Protein AF-A0A2D7PI98-F1 (afdb_monomer)

Secondary structure (DSSP, 8-state):
-------TT--B--TTTT-SS-SS--TTEEEEEEEEEGGG-SEEEEEEEPPP---TTTS-TT-TT-S-S-EEEEEEETTT--EEEEEEGGGS-B-TTSEEEEEEE-TTT--TT-STTTTEEEEE--SSSEEEEEEEEE-TTSHHHHHHHHHHHHS---TTTGGGS-EEEEE-HHHHHTTGGGGG-

pLDDT: mean 90.44, std 11.66, range [41.28, 98.75]

Mean predicted aligned error: 4.6 Å

Radius of gyration: 16.07 Å; Cα contacts (8 Å, |Δi|>4): 380; chains: 1; bounding box: 51×37×40 Å

Solvent-accessible surface area (backbone atoms only — not comparable to full-atom values): 10332 Å² total; per-residue (Å²): 137,86,74,84,77,74,51,78,52,37,66,43,65,64,89,46,89,77,56,98,63,76,69,97,60,60,94,46,46,35,38,40,36,28,50,49,48,56,91,66,25,54,25,39,38,36,40,28,40,58,77,47,46,40,59,69,87,87,32,56,70,78,50,81,94,43,69,44,51,39,36,38,42,32,27,28,32,72,89,79,69,44,73,56,30,76,40,45,58,89,69,52,29,53,41,99,87,38,34,30,34,36,40,36,20,36,80,89,47,52,38,89,65,49,30,65,92,72,28,16,28,60,39,43,47,50,100,54,68,46,26,30,46,34,36,42,33,49,49,34,83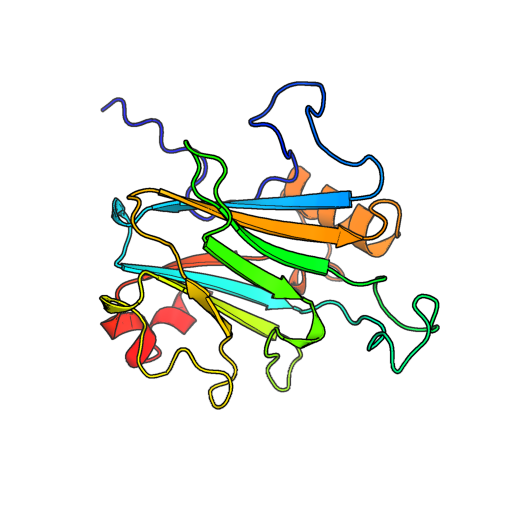,40,69,64,48,41,50,47,50,50,22,56,75,66,71,67,50,55,83,93,45,39,57,55,54,71,45,45,45,61,36,46,41,66,39,55,63,71,53,61,53,63,84,80,113

Sequence (185 aa):
DSRAISWPEGFGVKSNWGLPYDILASADILYVVTPYTERMGEVFVCRGKGFTAPKTPEEPVYTPGKDIRGYTVTTYNFWAGICNDAKIDHEVALDEQGWYTLVVSTEENRPKNANLEDGVTWLDWGAYLDGQLTWRFLLRRDPKLVALHDAIVGGNPEPGIAPYVPVARHVSKNEFESGDWEKRF

Nearest PDB structures (foldseek):
  6ans-assembly2_D  TM=7.872E-01  e=5.033E-06  Burkholderia cenocepacia J2315
  3vb9-assembly2_D  TM=6.114E-01  e=8.040E-04  Vibrio parahaemolyticus
  6z2l-assembly1_A  TM=3.235E-01  e=8.953E-01  Plasmodium falciparum 3D7

Structure (mmCIF, N/CA/C/O backbone):
data_AF-A0A2D7PI98-F1
#
_entry.id   AF-A0A2D7PI98-F1
#
loop_
_atom_site.group_PDB
_atom_site.id
_atom_site.type_symbol
_atom_site.label_atom_id
_atom_site.label_alt_id
_atom_site.label_comp_id
_atom_site.label_asym_id
_atom_site.label_entity_id
_atom_site.label_seq_id
_atom_site.pdbx_PDB_ins_code
_atom_site.Cartn_x
_atom_site.Cartn_y
_atom_site.Cartn_z
_atom_site.occupancy
_atom_site.B_iso_or_equiv
_atom_site.auth_seq_id
_atom_site.auth_comp_id
_atom_site.auth_asym_id
_atom_site.auth_atom_id
_atom_site.pdbx_PDB_model_num
ATOM 1 N N . ASP A 1 1 ? -29.730 12.114 -8.725 1.00 45.50 1 ASP A N 1
ATOM 2 C CA . ASP A 1 1 ? -28.674 12.028 -7.701 1.00 45.50 1 ASP A CA 1
ATOM 3 C C . ASP A 1 1 ? -27.347 12.167 -8.430 1.00 45.50 1 ASP A C 1
ATOM 5 O O . ASP A 1 1 ? -27.013 11.304 -9.227 1.00 45.50 1 ASP A O 1
ATOM 9 N N . SER A 1 2 ? -26.709 13.330 -8.325 1.00 41.28 2 SER A N 1
ATOM 10 C CA . SER A 1 2 ? -25.599 13.774 -9.186 1.00 41.28 2 SER A CA 1
ATOM 11 C C . SER A 1 2 ? -24.281 13.855 -8.417 1.00 41.28 2 SER A C 1
ATOM 13 O O . SER A 1 2 ? -23.473 14.757 -8.635 1.00 41.28 2 SER A O 1
ATOM 15 N N . ARG A 1 3 ? -24.071 12.935 -7.473 1.00 51.03 3 ARG A N 1
ATOM 16 C CA . ARG A 1 3 ? -22.774 12.774 -6.819 1.00 51.03 3 ARG A CA 1
ATOM 17 C C . ARG A 1 3 ? -21.854 12.054 -7.796 1.00 51.03 3 ARG A C 1
ATOM 19 O O . ARG A 1 3 ? -22.093 10.897 -8.130 1.00 51.03 3 ARG A O 1
ATOM 26 N N . ALA A 1 4 ? -20.834 12.754 -8.282 1.00 48.28 4 ALA A N 1
ATOM 27 C CA . ALA A 1 4 ? -19.749 12.134 -9.027 1.00 48.28 4 ALA A CA 1
ATOM 28 C C . ALA A 1 4 ? -18.978 11.218 -8.066 1.00 48.28 4 ALA A C 1
ATOM 30 O O . ALA A 1 4 ? -18.082 11.652 -7.349 1.00 48.28 4 ALA A O 1
ATOM 31 N N . ILE A 1 5 ? -19.390 9.954 -8.003 1.00 54.72 5 ILE A N 1
ATOM 32 C CA . ILE A 1 5 ? -18.671 8.894 -7.306 1.00 54.72 5 ILE A CA 1
ATOM 33 C C . ILE A 1 5 ? -17.589 8.423 -8.279 1.00 54.72 5 ILE A C 1
ATOM 35 O O . ILE A 1 5 ? -17.843 7.619 -9.173 1.00 54.72 5 ILE A O 1
ATOM 39 N N . SER A 1 6 ? -16.394 9.003 -8.172 1.00 56.28 6 SER A N 1
ATOM 40 C CA . SER A 1 6 ? -15.245 8.543 -8.947 1.00 56.28 6 SER A CA 1
ATOM 41 C C . SER A 1 6 ? -14.627 7.342 -8.237 1.00 56.28 6 SER A C 1
ATOM 43 O O . SER A 1 6 ? -13.936 7.523 -7.242 1.00 56.28 6 SER A O 1
ATOM 45 N N . TRP A 1 7 ? -14.877 6.14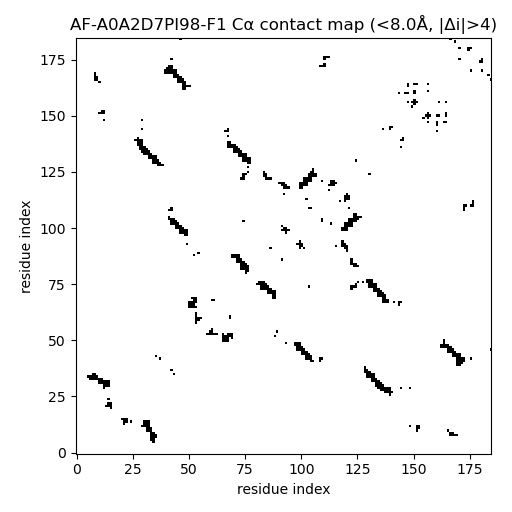1 -8.767 1.00 65.06 7 TRP A N 1
ATOM 46 C CA . TRP A 1 7 ? -14.097 4.922 -8.501 1.00 65.06 7 TRP A CA 1
ATOM 47 C C . TRP A 1 7 ? -13.798 4.647 -7.013 1.00 65.06 7 TRP A C 1
ATOM 49 O O . TRP A 1 7 ? -12.629 4.528 -6.646 1.00 65.06 7 TRP A O 1
ATOM 59 N N . PRO A 1 8 ? -14.816 4.562 -6.136 1.00 67.31 8 PRO A N 1
ATOM 60 C CA . PRO A 1 8 ? -14.583 4.246 -4.737 1.00 67.31 8 PRO A CA 1
ATOM 61 C C . PRO A 1 8 ? -13.916 2.877 -4.669 1.00 67.31 8 PRO A C 1
ATOM 63 O O . PRO A 1 8 ? -14.386 1.940 -5.313 1.00 67.31 8 PRO A O 1
ATOM 66 N N . GLU A 1 9 ? -12.805 2.792 -3.936 1.00 80.81 9 GLU A N 1
ATOM 67 C CA . GLU A 1 9 ? -12.040 1.552 -3.741 1.00 80.81 9 GLU A CA 1
ATOM 68 C C . GLU A 1 9 ? -11.388 0.975 -5.019 1.00 80.81 9 GLU A C 1
ATOM 70 O O . GLU A 1 9 ? -10.795 -0.104 -4.985 1.00 80.81 9 GLU A O 1
ATOM 75 N N . GLY A 1 10 ? -11.488 1.685 -6.148 1.00 87.50 10 GLY A N 1
ATOM 76 C CA . GLY A 1 10 ? -10.869 1.323 -7.416 1.00 87.50 10 GLY A CA 1
ATOM 77 C C . GLY A 1 10 ? -9.508 1.987 -7.596 1.00 87.50 10 GLY A C 1
ATOM 78 O O . GLY A 1 10 ? -9.281 3.115 -7.160 1.00 87.50 10 GLY A O 1
ATOM 79 N N . PHE A 1 11 ? -8.612 1.304 -8.306 1.00 92.44 11 PHE A N 1
ATOM 80 C CA . PHE A 1 11 ? -7.262 1.795 -8.558 1.00 92.44 11 PHE A CA 1
ATOM 81 C C . PHE A 1 11 ? -7.102 2.325 -9.978 1.00 92.44 11 PHE A C 1
ATOM 83 O O . PHE A 1 11 ? -7.548 1.718 -10.950 1.00 92.44 11 PHE A O 1
ATOM 90 N N . GLY A 1 12 ? -6.418 3.458 -10.094 1.00 89.94 12 GLY A N 1
ATOM 91 C CA . GLY A 1 12 ? -5.963 4.030 -11.351 1.00 89.94 12 GLY A CA 1
ATOM 92 C C . GLY A 1 12 ? -4.442 4.075 -11.421 1.00 89.94 12 GLY A C 1
ATOM 93 O O . GLY A 1 12 ? -3.760 4.144 -10.402 1.00 89.94 12 GLY A O 1
ATOM 94 N N . VAL A 1 13 ? -3.910 4.083 -12.643 1.00 89.12 13 VAL A N 1
ATOM 95 C CA . VAL A 1 13 ? -2.465 4.254 -12.910 1.00 89.12 13 VAL A CA 1
ATOM 96 C C . VAL A 1 13 ? -2.109 5.631 -13.471 1.00 89.12 13 VAL A C 1
ATOM 98 O O . VAL A 1 13 ? -0.964 5.911 -13.819 1.00 89.12 13 VAL A O 1
ATOM 101 N N . LYS A 1 14 ? -3.117 6.492 -13.624 1.00 77.19 14 LYS A N 1
ATOM 102 C CA . LYS A 1 14 ? -2.960 7.841 -14.160 1.00 77.19 14 LYS A CA 1
ATOM 103 C C . LYS A 1 14 ? -2.752 8.806 -13.003 1.00 77.19 14 LYS A C 1
ATOM 105 O O . LYS A 1 14 ? -3.631 8.944 -12.158 1.00 77.19 14 LYS A O 1
ATOM 110 N N . SER A 1 15 ? -1.625 9.507 -12.994 1.00 63.72 15 SER A N 1
ATOM 111 C CA . SER A 1 15 ? -1.267 10.495 -11.963 1.00 63.72 15 SER A CA 1
ATOM 112 C C . SER A 1 15 ? -2.101 11.783 -11.998 1.00 63.72 15 SER A C 1
ATOM 114 O O . SER A 1 15 ? -1.929 12.645 -11.142 1.00 63.72 15 SER A O 1
ATOM 116 N N . ASN A 1 16 ? -2.965 11.954 -13.001 1.00 63.56 16 ASN A N 1
ATOM 117 C CA . ASN A 1 16 ? -3.419 13.264 -13.477 1.00 63.56 16 ASN A CA 1
ATOM 118 C C . ASN A 1 16 ? -4.911 13.310 -13.873 1.00 63.56 16 ASN A C 1
ATOM 120 O O . ASN A 1 16 ? -5.281 14.017 -14.814 1.00 63.56 16 ASN A O 1
ATOM 124 N N . TRP A 1 17 ? -5.775 12.545 -13.202 1.00 60.88 17 TRP A N 1
ATOM 125 C CA . TRP A 1 17 ? -7.236 12.676 -13.356 1.00 60.88 17 TRP A CA 1
ATOM 126 C C . TRP A 1 17 ? -7.776 12.384 -14.764 1.00 60.88 17 TRP A C 1
ATOM 128 O O . TRP A 1 17 ? -8.824 12.890 -15.158 1.00 60.88 17 TRP A O 1
ATOM 138 N N . GLY A 1 18 ? -7.075 11.557 -15.543 1.00 58.59 18 GLY A N 1
ATOM 139 C CA . GLY A 1 18 ? -7.548 11.126 -16.859 1.00 58.59 18 GLY A CA 1
ATOM 140 C C . GLY A 1 18 ? -7.150 12.036 -18.021 1.00 58.59 18 GLY A C 1
ATOM 141 O O . GLY A 1 18 ? -7.556 11.751 -19.150 1.00 58.59 18 GLY A O 1
ATOM 142 N N . LEU A 1 19 ? -6.327 13.065 -17.787 1.00 63.16 19 LEU A N 1
ATOM 143 C CA . LEU A 1 19 ? -5.718 13.846 -18.865 1.00 63.16 19 LEU A CA 1
ATOM 144 C C . LEU A 1 19 ? -4.814 12.956 -19.748 1.00 63.16 19 LEU A C 1
ATOM 146 O O . LEU A 1 19 ? -4.182 12.021 -19.245 1.00 63.16 19 LEU A O 1
ATOM 150 N N . PRO A 1 20 ? -4.706 13.237 -21.063 1.00 65.44 20 PRO A N 1
ATOM 151 C CA . PRO A 1 20 ? -3.889 12.436 -21.977 1.00 65.44 20 PRO A CA 1
ATOM 152 C C . PRO A 1 20 ? -2.373 12.670 -21.831 1.00 65.44 20 PRO A C 1
ATOM 154 O O . PRO A 1 20 ? -1.599 12.051 -22.555 1.00 65.44 20 PRO A O 1
ATOM 157 N N . TYR A 1 21 ? -1.937 13.555 -20.929 1.00 59.91 21 TYR A N 1
ATOM 158 C CA . TYR A 1 21 ? -0.529 13.880 -20.682 1.00 59.91 21 TYR A CA 1
ATOM 159 C C . TYR A 1 21 ? -0.271 14.086 -19.190 1.00 59.91 21 TYR A C 1
ATOM 161 O O . TYR A 1 21 ? -1.032 14.773 -18.512 1.00 59.91 21 TYR A O 1
ATOM 169 N N . ASP A 1 22 ? 0.817 13.524 -18.676 1.00 60.69 22 ASP A N 1
ATOM 170 C CA . ASP A 1 22 ? 1.186 13.644 -17.269 1.00 60.69 22 ASP A CA 1
ATOM 171 C C . ASP A 1 22 ? 1.766 15.028 -16.954 1.00 60.69 22 ASP A C 1
ATOM 173 O O . ASP A 1 22 ? 2.852 15.391 -17.404 1.00 60.69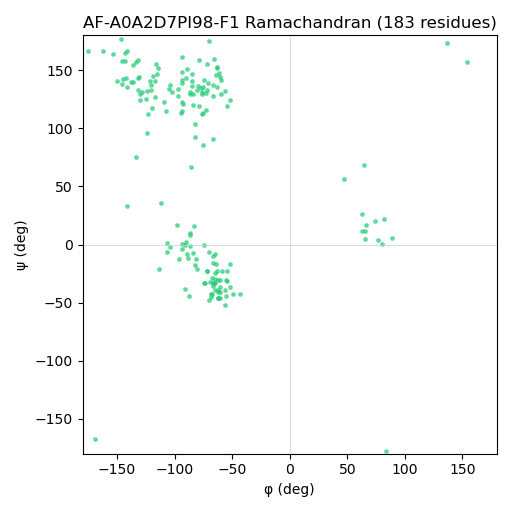 22 ASP A O 1
ATOM 177 N N . ILE A 1 23 ? 1.044 15.809 -16.152 1.00 62.38 23 ILE A N 1
ATOM 178 C CA . ILE A 1 23 ? 1.585 17.022 -15.537 1.00 62.38 23 ILE A CA 1
ATOM 179 C C . ILE A 1 23 ? 2.270 16.636 -14.229 1.00 62.38 23 ILE A C 1
ATOM 181 O O . ILE A 1 23 ? 1.687 15.936 -13.409 1.00 62.38 23 ILE A O 1
ATOM 185 N N . LEU A 1 24 ? 3.512 17.088 -14.034 1.00 59.47 24 LEU A N 1
ATOM 186 C CA . LEU A 1 24 ? 4.294 16.877 -12.804 1.00 59.47 24 LEU A CA 1
ATOM 187 C C . LEU A 1 24 ? 4.619 15.404 -12.460 1.00 59.47 24 LEU A C 1
ATOM 189 O O . LEU A 1 24 ? 5.111 15.135 -11.365 1.00 59.47 24 LEU A O 1
ATOM 193 N N . ALA A 1 25 ? 4.392 14.455 -13.376 1.00 73.50 25 ALA A N 1
ATOM 194 C CA . ALA A 1 25 ? 4.747 13.052 -13.175 1.00 73.50 25 ALA A CA 1
ATOM 195 C C . ALA A 1 25 ? 6.138 12.739 -13.743 1.00 73.50 25 ALA A C 1
ATOM 197 O O . ALA A 1 25 ? 6.523 13.224 -14.810 1.00 73.50 25 ALA A O 1
ATOM 198 N N . SER A 1 26 ? 6.896 11.901 -13.039 1.00 84.81 26 SER A N 1
ATOM 199 C CA . SER A 1 26 ? 8.163 11.382 -13.553 1.00 84.81 26 SER A CA 1
ATOM 200 C C . SER A 1 26 ? 7.914 10.214 -14.507 1.00 84.81 26 SER A C 1
ATOM 202 O O . SER A 1 26 ? 7.201 9.270 -14.169 1.00 84.81 26 SER A O 1
ATOM 204 N N . ALA A 1 27 ? 8.569 10.236 -15.672 1.00 84.38 27 ALA A N 1
ATOM 205 C CA . ALA A 1 27 ? 8.486 9.177 -16.682 1.00 84.38 27 ALA A CA 1
ATOM 206 C C . ALA A 1 27 ? 9.070 7.824 -16.225 1.00 84.38 27 ALA A C 1
ATOM 208 O O . ALA A 1 27 ? 8.917 6.823 -16.930 1.00 84.38 27 ALA A O 1
ATOM 209 N N . ASP A 1 28 ? 9.731 7.791 -15.067 1.00 90.06 28 ASP A N 1
ATOM 210 C CA . ASP A 1 28 ? 10.294 6.580 -14.471 1.00 90.06 28 ASP A CA 1
ATOM 211 C C . ASP A 1 28 ? 9.463 6.045 -13.302 1.00 90.06 28 ASP A C 1
ATOM 213 O O . ASP A 1 28 ? 9.787 4.986 -12.773 1.00 90.06 28 ASP A O 1
ATOM 217 N N . ILE A 1 29 ? 8.380 6.720 -12.913 1.00 92.69 29 ILE A N 1
ATOM 218 C CA . ILE A 1 29 ? 7.535 6.306 -11.791 1.00 92.69 29 ILE A CA 1
ATOM 219 C C . ILE A 1 29 ? 6.242 5.689 -12.308 1.00 92.69 29 ILE A C 1
ATOM 221 O O . ILE A 1 29 ? 5.593 6.227 -13.207 1.00 92.69 29 ILE A O 1
ATOM 225 N N . LEU A 1 30 ? 5.863 4.547 -11.736 1.00 94.19 30 LEU A N 1
ATOM 226 C CA . LEU A 1 30 ? 4.509 4.029 -11.882 1.00 94.19 30 LEU A CA 1
ATOM 227 C C . LEU A 1 30 ? 3.714 4.535 -10.689 1.00 94.19 30 LEU A C 1
ATOM 229 O O . LEU A 1 30 ? 4.004 4.182 -9.544 1.00 94.19 30 LEU A O 1
ATOM 233 N N . TYR A 1 31 ? 2.724 5.370 -10.976 1.00 93.00 31 TYR A N 1
ATOM 234 C CA . TYR A 1 31 ? 1.756 5.814 -9.991 1.00 93.00 31 TYR A CA 1
ATOM 235 C C . TYR A 1 31 ? 0.631 4.789 -9.940 1.00 93.00 31 TYR A C 1
ATOM 237 O O . TYR A 1 31 ? 0.110 4.398 -10.981 1.00 93.00 31 TYR A O 1
ATOM 245 N N . VAL A 1 32 ? 0.262 4.361 -8.739 1.00 94.69 32 VAL A N 1
ATOM 246 C CA . VAL A 1 32 ? -0.970 3.605 -8.491 1.00 94.69 32 VAL A CA 1
ATOM 247 C C . VAL A 1 32 ? -1.734 4.374 -7.432 1.00 94.69 32 VAL A C 1
ATOM 249 O O . VAL A 1 32 ? -1.169 4.705 -6.392 1.00 94.69 32 VAL A O 1
ATOM 252 N N . VAL A 1 33 ? -2.981 4.728 -7.713 1.00 91.44 33 VAL A N 1
ATOM 253 C CA . VAL A 1 33 ? -3.750 5.663 -6.891 1.00 91.44 33 VAL A CA 1
ATOM 254 C C . VAL A 1 33 ? -5.166 5.160 -6.673 1.00 91.44 33 VAL A C 1
ATOM 256 O O . VAL A 1 33 ? -5.798 4.664 -7.601 1.00 91.44 33 VAL A O 1
ATOM 259 N N . THR A 1 34 ? -5.672 5.336 -5.457 1.00 92.31 34 THR A N 1
ATOM 260 C CA . THR A 1 34 ? -7.092 5.181 -5.128 1.00 92.31 34 THR A CA 1
ATOM 261 C C . THR A 1 34 ? -7.547 6.391 -4.314 1.00 92.31 34 THR A C 1
ATOM 263 O O . THR A 1 34 ? -6.850 6.785 -3.372 1.00 92.31 34 THR A O 1
ATOM 266 N N . PRO A 1 35 ? -8.691 7.010 -4.641 1.00 90.75 35 PRO A N 1
ATOM 267 C CA . PRO A 1 35 ? -9.293 8.010 -3.774 1.00 90.75 35 PRO A CA 1
ATOM 268 C C . PRO A 1 35 ? -9.890 7.351 -2.522 1.00 90.75 35 PRO A C 1
ATOM 270 O O . PRO A 1 35 ? -10.282 6.182 -2.542 1.00 90.75 35 PRO A O 1
ATOM 273 N N . TYR A 1 36 ? -10.002 8.121 -1.445 1.00 91.00 36 TYR A N 1
ATOM 274 C CA . TYR A 1 36 ? -10.728 7.755 -0.231 1.00 91.00 36 TYR A CA 1
ATOM 275 C C . TYR A 1 36 ? -11.577 8.942 0.260 1.00 91.00 36 TYR A C 1
ATOM 277 O O . TYR A 1 36 ? -11.277 10.100 -0.038 1.00 91.00 36 TYR A O 1
ATOM 285 N N . THR A 1 37 ? -12.658 8.677 1.004 1.00 89.81 37 THR A N 1
ATOM 286 C CA . THR A 1 37 ? -13.499 9.720 1.619 1.00 89.81 37 THR A CA 1
ATOM 287 C C . THR A 1 37 ? -14.154 9.252 2.921 1.00 89.81 37 THR A C 1
ATOM 289 O O . THR A 1 37 ? -14.609 8.111 2.996 1.00 89.81 37 THR A O 1
ATOM 292 N N . GLU A 1 38 ? -14.232 10.118 3.938 1.00 86.19 38 GLU A N 1
ATOM 293 C CA . GLU A 1 38 ? -14.821 9.764 5.243 1.00 86.19 38 GLU A CA 1
ATOM 294 C C . GLU A 1 38 ? -16.327 9.492 5.109 1.00 86.19 38 GLU A C 1
ATOM 296 O O . GLU A 1 38 ? -16.957 8.866 5.957 1.00 86.19 38 GLU A O 1
ATOM 301 N N . ARG A 1 39 ? -16.930 9.919 3.988 1.00 87.25 39 ARG A N 1
ATOM 302 C CA . ARG A 1 39 ? -18.345 9.679 3.672 1.00 87.25 39 ARG A CA 1
ATOM 303 C C . ARG A 1 39 ? -18.695 8.204 3.484 1.00 87.25 39 ARG A C 1
ATOM 305 O O . ARG A 1 39 ? -19.883 7.889 3.456 1.00 87.25 39 ARG A O 1
ATOM 312 N N . MET A 1 40 ? -17.705 7.337 3.282 1.00 88.75 40 MET A N 1
ATOM 313 C CA . MET A 1 40 ? -17.908 5.903 3.051 1.00 88.75 40 MET A CA 1
ATOM 314 C C . MET A 1 40 ? -17.513 5.038 4.252 1.00 88.75 40 MET A C 1
ATOM 316 O O . MET A 1 40 ? -17.786 3.842 4.245 1.00 88.75 40 MET A O 1
ATOM 320 N N . GLY A 1 41 ? -16.926 5.636 5.287 1.00 88.19 41 GLY A N 1
ATOM 321 C CA . GLY A 1 41 ? -16.445 4.962 6.487 1.00 88.19 41 GLY A CA 1
ATOM 322 C C . GLY A 1 41 ? -15.321 5.765 7.137 1.00 88.19 41 GLY A C 1
ATOM 323 O O . GLY A 1 41 ? -14.658 6.560 6.476 1.00 88.19 41 GLY A O 1
ATOM 324 N N . GLU A 1 42 ? -15.112 5.544 8.431 1.00 94.25 42 GLU A N 1
ATOM 325 C CA . GLU A 1 42 ? -14.070 6.211 9.231 1.00 94.25 42 GLU A CA 1
ATOM 326 C C . GLU A 1 42 ? -12.665 5.705 8.881 1.00 94.25 42 GLU A C 1
ATOM 328 O O . GLU A 1 42 ? -11.666 6.376 9.138 1.00 94.25 42 GLU A O 1
ATOM 333 N N . VAL A 1 43 ? -12.598 4.493 8.323 1.00 96.69 43 VAL A N 1
ATOM 334 C CA . VAL A 1 43 ? -11.362 3.775 8.053 1.00 96.69 43 VAL A CA 1
ATOM 335 C C . VAL A 1 43 ? -11.358 3.284 6.614 1.00 96.69 43 VAL A C 1
ATOM 337 O O . VAL A 1 43 ? -12.298 2.635 6.152 1.00 96.69 43 VAL A O 1
ATOM 340 N N . PHE A 1 44 ? -10.270 3.566 5.907 1.00 97.31 44 PHE A N 1
ATOM 341 C CA . PHE A 1 44 ? -9.992 3.026 4.584 1.00 97.31 44 PHE A CA 1
ATOM 342 C C . PHE A 1 44 ? -8.868 1.996 4.678 1.00 97.31 44 PHE A C 1
ATOM 344 O O . PHE A 1 44 ? -7.734 2.325 5.027 1.00 97.31 44 PHE A O 1
ATOM 351 N N . VAL A 1 45 ? -9.192 0.742 4.381 1.00 98.06 45 VAL A N 1
ATOM 352 C CA . VAL A 1 45 ? -8.255 -0.382 4.433 1.00 98.06 45 VAL A CA 1
ATOM 353 C C . VAL A 1 45 ? -7.812 -0.709 3.020 1.00 98.06 45 VAL A C 1
ATOM 355 O O . VAL A 1 45 ? -8.655 -0.873 2.142 1.00 98.06 45 VAL A O 1
ATOM 358 N N . CYS A 1 46 ? -6.509 -0.853 2.801 1.00 98.12 46 CYS A N 1
ATOM 359 C CA . CYS A 1 46 ? -5.956 -1.362 1.552 1.00 98.12 46 CYS A CA 1
ATOM 360 C C . CYS A 1 46 ? -5.069 -2.575 1.818 1.00 98.12 46 CYS A C 1
ATOM 362 O O . CYS A 1 46 ? -4.178 -2.524 2.665 1.00 98.12 46 CYS A O 1
ATOM 364 N N . ARG A 1 47 ? -5.268 -3.647 1.052 1.00 98.06 47 ARG A N 1
ATOM 365 C CA . ARG A 1 47 ? -4.519 -4.900 1.176 1.00 98.06 47 ARG A CA 1
ATOM 366 C C . ARG A 1 47 ? -4.005 -5.356 -0.184 1.00 98.06 47 ARG A C 1
ATOM 368 O O . ARG A 1 47 ? -4.672 -5.192 -1.204 1.00 98.06 47 ARG A O 1
ATOM 375 N N . GLY A 1 48 ? -2.814 -5.939 -0.187 1.00 97.81 48 GLY A N 1
ATOM 376 C CA . GLY A 1 48 ? -2.176 -6.487 -1.380 1.00 97.81 48 GLY A CA 1
ATOM 377 C C . GLY A 1 48 ? -0.866 -7.181 -1.029 1.00 97.81 48 GLY A C 1
ATOM 378 O O . GLY A 1 48 ? -0.347 -7.034 0.079 1.00 97.81 48 GLY A O 1
ATOM 379 N N . LYS A 1 49 ? -0.323 -7.957 -1.963 1.00 98.06 49 LYS A N 1
ATOM 380 C CA . LYS A 1 49 ? 0.988 -8.579 -1.791 1.00 98.06 49 LYS A CA 1
ATOM 381 C C . LYS A 1 49 ? 2.086 -7.536 -1.988 1.00 98.06 49 LYS A C 1
ATOM 383 O O . LYS A 1 49 ? 2.092 -6.807 -2.980 1.00 98.06 49 LYS A O 1
ATOM 388 N N . GLY A 1 50 ? 3.014 -7.460 -1.040 1.00 96.69 50 GLY A N 1
ATOM 389 C CA . GLY A 1 50 ? 4.160 -6.563 -1.114 1.00 96.69 50 GLY A CA 1
ATOM 390 C C . GLY A 1 50 ? 5.159 -7.019 -2.174 1.00 96.69 50 GLY A C 1
ATOM 391 O O . GLY A 1 50 ? 5.460 -8.209 -2.294 1.00 96.69 50 GLY A O 1
ATOM 392 N N . PHE A 1 51 ? 5.703 -6.072 -2.936 1.00 96.69 51 PHE A N 1
ATOM 393 C CA . PHE A 1 51 ? 6.876 -6.332 -3.766 1.00 96.69 51 PHE A CA 1
ATOM 394 C C . PHE A 1 51 ? 8.127 -6.415 -2.899 1.00 96.69 51 PHE A C 1
ATOM 396 O O . PHE A 1 51 ? 8.307 -5.626 -1.972 1.00 96.69 51 PHE A O 1
ATOM 403 N N . THR A 1 52 ? 9.027 -7.331 -3.237 1.00 95.44 52 THR A N 1
ATOM 404 C CA . THR A 1 52 ? 10.354 -7.348 -2.617 1.00 95.44 52 THR A CA 1
ATOM 405 C C . THR A 1 52 ? 11.238 -6.251 -3.211 1.00 95.44 52 THR A C 1
ATOM 407 O O . THR A 1 52 ? 11.323 -6.089 -4.429 1.00 95.44 52 THR A O 1
ATOM 410 N N . ALA A 1 53 ? 11.934 -5.518 -2.347 1.00 95.06 53 ALA A N 1
ATOM 411 C CA . ALA A 1 53 ? 12.879 -4.477 -2.732 1.00 95.06 53 ALA A CA 1
ATOM 412 C C . ALA A 1 53 ? 14.207 -4.634 -1.964 1.00 95.06 53 ALA A C 1
ATOM 414 O O . ALA A 1 53 ? 14.260 -5.337 -0.940 1.00 95.06 53 ALA A O 1
ATOM 415 N N . PRO A 1 54 ? 15.316 -4.067 -2.470 1.00 94.75 54 PRO A N 1
ATOM 416 C CA . PRO A 1 54 ? 16.550 -3.963 -1.707 1.00 94.75 54 PRO A CA 1
ATOM 417 C C . PRO A 1 54 ? 16.359 -3.075 -0.474 1.00 94.75 54 PRO A C 1
ATOM 419 O O . PRO A 1 54 ? 15.798 -1.985 -0.582 1.00 94.75 54 PRO A O 1
ATOM 422 N N . LYS A 1 55 ? 16.873 -3.499 0.682 1.00 91.50 55 LYS A N 1
ATOM 423 C CA . LYS A 1 55 ? 16.897 -2.661 1.893 1.00 91.50 55 LYS A CA 1
ATOM 424 C C . LYS A 1 55 ? 17.984 -1.601 1.760 1.00 91.50 55 LYS A C 1
ATOM 426 O O . LYS A 1 55 ? 19.121 -1.851 2.116 1.00 91.50 55 LYS A O 1
ATOM 431 N N . THR A 1 56 ? 17.674 -0.473 1.138 1.00 84.94 56 THR A N 1
ATOM 432 C CA . THR A 1 56 ? 18.654 0.598 0.906 1.00 84.94 56 THR A CA 1
ATOM 433 C C . THR A 1 56 ? 18.726 1.496 2.151 1.00 84.94 56 THR A C 1
ATOM 435 O O . THR A 1 56 ? 17.664 1.887 2.634 1.00 84.94 56 THR A O 1
ATOM 438 N N . PRO A 1 57 ? 19.918 1.912 2.627 1.00 86.94 57 PRO A N 1
ATOM 439 C CA . PRO A 1 57 ? 21.236 1.774 1.996 1.00 86.94 57 PRO A CA 1
ATOM 440 C C . PRO A 1 57 ? 22.020 0.493 2.329 1.00 86.94 57 PRO A C 1
ATOM 442 O O . PRO A 1 57 ? 23.145 0.357 1.849 1.00 86.94 57 PRO A O 1
ATOM 445 N N . GLU A 1 58 ? 21.481 -0.435 3.121 1.00 92.50 58 GLU A N 1
ATOM 446 C CA . GLU A 1 58 ? 22.179 -1.662 3.546 1.00 92.50 58 GLU A CA 1
ATOM 447 C C . GLU A 1 58 ? 22.476 -2.627 2.382 1.00 92.50 58 GLU A C 1
ATOM 449 O O . GLU A 1 58 ? 23.497 -3.315 2.369 1.00 92.50 58 GLU A O 1
ATOM 454 N N . GLU A 1 59 ? 21.594 -2.660 1.389 1.00 93.00 59 GLU A N 1
ATOM 455 C CA . GLU A 1 59 ? 21.663 -3.441 0.162 1.00 93.00 59 GLU A CA 1
ATOM 456 C C . GLU A 1 59 ? 21.724 -2.492 -1.050 1.00 93.00 59 GLU A C 1
ATOM 458 O O . GLU A 1 59 ? 21.000 -1.492 -1.103 1.00 93.00 59 GLU A O 1
ATOM 463 N N . PRO A 1 60 ? 22.530 -2.796 -2.084 1.00 92.50 60 PRO A N 1
ATOM 464 C CA . PRO A 1 60 ? 22.533 -2.015 -3.314 1.00 92.50 60 PRO A CA 1
ATOM 465 C C . PRO A 1 60 ? 21.159 -2.003 -3.994 1.00 92.50 60 PRO A C 1
ATOM 467 O O . PRO A 1 60 ? 20.510 -3.043 -4.125 1.00 92.50 60 PRO A O 1
ATOM 470 N N . VAL A 1 61 ? 20.767 -0.858 -4.560 1.00 87.25 61 VAL A N 1
ATOM 471 C CA . VAL A 1 61 ? 19.500 -0.696 -5.309 1.00 87.25 61 VAL A CA 1
ATOM 472 C C . VAL A 1 61 ? 19.321 -1.708 -6.456 1.00 87.25 61 VAL A C 1
ATOM 474 O O . VAL A 1 61 ? 18.206 -1.992 -6.886 1.00 87.25 61 VAL A O 1
ATOM 477 N N . TYR A 1 62 ? 20.415 -2.281 -6.964 1.00 86.94 62 TYR A N 1
ATOM 478 C CA . TYR A 1 62 ? 20.435 -3.278 -8.039 1.00 86.94 62 TYR A CA 1
ATOM 479 C C . TYR A 1 62 ? 20.550 -4.733 -7.556 1.00 86.94 62 TYR A C 1
ATOM 481 O O . TYR A 1 62 ? 20.876 -5.609 -8.357 1.00 86.94 62 TYR A O 1
ATOM 489 N N . THR A 1 63 ? 20.287 -5.004 -6.274 1.00 93.12 63 THR A N 1
ATOM 490 C CA . THR A 1 63 ? 20.360 -6.358 -5.699 1.00 93.12 63 THR A CA 1
ATOM 491 C C . THR A 1 63 ? 19.546 -7.361 -6.537 1.00 93.12 63 THR A C 1
ATOM 493 O O . THR A 1 63 ? 18.355 -7.126 -6.772 1.00 93.12 63 THR A O 1
ATOM 496 N N . PRO A 1 64 ? 20.160 -8.461 -7.024 1.00 91.62 64 PRO A N 1
ATOM 497 C CA . PRO A 1 64 ? 19.464 -9.469 -7.822 1.00 91.62 64 PRO A CA 1
ATOM 498 C C . PRO A 1 64 ? 18.344 -10.172 -7.049 1.00 91.62 64 PRO A C 1
ATOM 500 O O . PRO A 1 64 ? 18.413 -10.322 -5.832 1.00 91.62 64 PRO A O 1
ATOM 503 N N . GLY A 1 65 ? 17.327 -10.649 -7.770 1.00 92.19 65 GLY A N 1
ATOM 504 C CA . GLY A 1 65 ? 16.228 -11.432 -7.193 1.00 92.19 65 GLY A CA 1
ATOM 505 C C . GLY A 1 65 ? 15.184 -10.620 -6.419 1.00 92.19 65 GLY A C 1
ATOM 506 O O . GLY A 1 65 ? 14.272 -11.212 -5.851 1.00 92.19 65 GLY A O 1
ATOM 507 N N . LYS A 1 66 ? 15.298 -9.287 -6.399 1.00 94.75 66 LYS A N 1
ATOM 508 C CA . LYS A 1 66 ? 14.244 -8.387 -5.917 1.00 94.75 66 LYS A CA 1
ATOM 509 C C . LYS A 1 66 ? 13.254 -8.101 -7.038 1.00 94.75 66 LYS A C 1
ATOM 511 O O . LYS A 1 66 ? 13.649 -8.021 -8.201 1.00 94.75 66 LYS A O 1
ATOM 516 N N . ASP A 1 67 ? 11.992 -7.928 -6.672 1.00 94.94 67 ASP A N 1
ATOM 517 C CA . ASP A 1 67 ? 10.926 -7.636 -7.623 1.00 94.94 67 ASP A CA 1
ATOM 518 C C . ASP A 1 67 ? 11.080 -6.256 -8.261 1.00 94.94 67 ASP A C 1
ATOM 520 O O . ASP A 1 67 ? 10.839 -6.113 -9.452 1.00 94.94 67 ASP A O 1
ATOM 524 N N . ILE A 1 68 ? 11.426 -5.244 -7.457 1.00 95.62 68 ILE A N 1
ATOM 525 C CA . ILE A 1 68 ? 11.497 -3.837 -7.872 1.00 95.62 68 ILE A CA 1
ATOM 526 C C . ILE A 1 68 ? 12.620 -3.097 -7.132 1.00 95.62 68 ILE A C 1
ATOM 528 O O . ILE A 1 68 ? 13.280 -3.647 -6.252 1.00 95.62 68 ILE A O 1
ATOM 532 N N . ARG A 1 69 ? 12.834 -1.819 -7.470 1.00 94.62 69 ARG A N 1
ATOM 533 C CA . ARG A 1 69 ? 13.838 -0.957 -6.812 1.00 94.62 69 ARG A CA 1
ATOM 534 C C . ARG A 1 69 ? 13.395 -0.358 -5.484 1.00 94.62 69 ARG A C 1
ATOM 536 O O . ARG A 1 69 ? 14.250 0.063 -4.717 1.00 94.62 69 ARG A O 1
ATOM 543 N N . GLY A 1 70 ? 12.091 -0.290 -5.262 1.00 95.31 70 GLY A N 1
ATOM 544 C CA . GLY A 1 70 ? 11.481 0.306 -4.085 1.00 95.31 70 GLY A CA 1
ATOM 545 C C . GLY A 1 70 ? 10.281 1.161 -4.460 1.00 95.31 70 GLY A C 1
ATOM 546 O O . GLY A 1 70 ? 9.976 1.370 -5.643 1.00 95.31 70 GLY A O 1
ATOM 547 N N . TYR A 1 71 ? 9.577 1.634 -3.443 1.00 96.12 71 TYR A N 1
ATOM 548 C CA . TYR A 1 71 ? 8.416 2.495 -3.610 1.00 96.12 71 TYR A CA 1
ATOM 549 C C . TYR A 1 71 ? 8.193 3.378 -2.392 1.00 96.12 71 TYR A C 1
ATOM 551 O O . TYR A 1 71 ? 8.717 3.122 -1.308 1.00 96.12 71 TYR A O 1
ATOM 559 N N . THR A 1 72 ? 7.373 4.404 -2.587 1.00 96.88 72 THR A N 1
ATOM 560 C CA . THR A 1 72 ? 6.728 5.120 -1.487 1.00 96.88 72 THR A CA 1
ATOM 561 C C . THR A 1 72 ? 5.224 4.925 -1.566 1.00 96.88 72 THR A C 1
ATOM 563 O O . THR A 1 72 ? 4.679 4.798 -2.664 1.00 96.88 72 THR A O 1
ATOM 566 N N . VAL A 1 73 ? 4.558 4.886 -0.417 1.00 97.75 73 VAL A N 1
ATOM 567 C CA . VAL A 1 73 ? 3.102 4.959 -0.298 1.00 97.75 73 VAL A CA 1
ATOM 568 C C . VAL A 1 73 ? 2.739 6.167 0.553 1.00 97.75 73 VAL A C 1
ATOM 570 O O . VAL A 1 73 ? 3.373 6.442 1.567 1.00 97.75 73 VAL A O 1
ATOM 573 N N . THR A 1 74 ? 1.776 6.949 0.084 1.00 96.69 74 THR A N 1
ATOM 574 C CA . THR A 1 74 ? 1.538 8.308 0.581 1.00 96.69 74 THR A CA 1
ATOM 575 C C . THR A 1 74 ? 0.060 8.638 0.590 1.00 96.69 74 THR A C 1
ATOM 577 O O . THR A 1 74 ? -0.667 8.263 -0.333 1.00 96.69 74 THR A O 1
ATOM 580 N N . THR A 1 75 ? -0.367 9.373 1.606 1.00 96.06 75 THR A N 1
ATOM 581 C CA . THR A 1 75 ? -1.689 9.994 1.665 1.00 96.06 75 THR A CA 1
ATOM 582 C C . THR A 1 75 ? -1.575 11.444 1.217 1.00 96.06 75 THR A C 1
ATOM 584 O O . THR A 1 75 ? -0.731 12.202 1.699 1.00 96.06 75 THR A O 1
ATOM 587 N N . TYR A 1 76 ? -2.415 11.838 0.265 1.00 91.75 76 TYR A N 1
ATOM 588 C CA . TYR A 1 76 ? -2.480 13.211 -0.225 1.00 91.75 76 TYR A CA 1
ATOM 589 C C . TYR A 1 76 ? -3.869 13.793 -0.037 1.00 91.75 76 TYR A C 1
ATOM 591 O O . TYR A 1 76 ? -4.865 13.131 -0.331 1.00 91.75 76 TYR A O 1
ATOM 599 N N . ASN A 1 77 ? -3.941 15.069 0.342 1.00 88.94 77 ASN A N 1
ATOM 600 C CA . ASN A 1 77 ? -5.163 15.831 0.140 1.00 88.94 77 ASN A CA 1
ATOM 601 C C . ASN A 1 77 ? -5.348 16.161 -1.348 1.00 88.94 77 ASN A C 1
ATOM 603 O O . ASN A 1 77 ? -4.457 16.713 -1.997 1.00 88.94 77 ASN A O 1
ATOM 607 N N . PHE A 1 78 ? -6.548 15.878 -1.849 1.00 77.56 78 PHE A N 1
ATOM 608 C CA . PHE A 1 78 ? -6.918 16.025 -3.254 1.00 77.56 78 PHE A CA 1
ATOM 609 C C . PHE A 1 78 ? -6.828 17.476 -3.753 1.00 77.56 78 PHE A C 1
ATOM 611 O O . PHE A 1 78 ? -6.377 17.734 -4.866 1.00 77.56 78 PHE A O 1
ATOM 618 N N . TRP A 1 79 ? -7.256 18.432 -2.926 1.00 81.19 79 TRP A N 1
ATOM 619 C CA . TRP A 1 79 ? -7.464 19.825 -3.335 1.00 81.19 79 TRP A CA 1
ATOM 620 C C . TRP A 1 79 ? -6.227 20.698 -3.147 1.00 81.19 79 TRP A C 1
ATOM 622 O O . TRP A 1 79 ? -5.940 21.563 -3.971 1.00 81.19 79 TRP A O 1
ATOM 632 N N . ALA A 1 80 ? -5.501 20.476 -2.056 1.00 84.25 80 ALA A N 1
ATOM 633 C CA . ALA A 1 80 ? -4.342 21.266 -1.668 1.00 84.25 80 ALA A CA 1
ATOM 634 C C . ALA A 1 80 ? -3.012 20.639 -2.119 1.00 84.25 80 ALA A C 1
ATOM 636 O O . ALA A 1 80 ? -1.979 21.299 -2.042 1.00 84.25 80 ALA A O 1
ATOM 637 N N . GLY A 1 81 ? -3.011 19.373 -2.560 1.00 81.25 81 GLY A N 1
ATOM 638 C CA . GLY A 1 81 ? -1.792 18.651 -2.944 1.00 81.25 81 GLY A CA 1
ATOM 639 C C . GLY A 1 81 ? -0.838 18.374 -1.774 1.00 81.25 81 GLY A C 1
ATOM 640 O O . GLY A 1 81 ? 0.337 18.084 -1.990 1.00 81.25 81 GLY A O 1
ATOM 641 N N . ILE A 1 82 ? -1.326 18.484 -0.536 1.00 89.00 82 ILE A N 1
ATOM 642 C CA . ILE A 1 82 ? -0.542 18.283 0.687 1.00 89.00 82 ILE A CA 1
ATOM 643 C C . ILE A 1 82 ? -0.333 16.787 0.908 1.00 89.00 82 ILE A C 1
ATOM 645 O O . ILE A 1 82 ? -1.295 16.027 0.859 1.00 89.00 82 ILE A O 1
ATOM 649 N N . CYS A 1 83 ? 0.911 16.378 1.163 1.00 93.75 83 CYS A N 1
ATOM 650 C CA . CYS A 1 83 ? 1.222 15.043 1.673 1.00 93.75 83 CYS A CA 1
ATOM 651 C C . CYS A 1 83 ? 0.929 15.023 3.177 1.00 93.75 83 CYS A C 1
ATOM 653 O O . CYS A 1 83 ? 1.553 15.798 3.901 1.00 93.75 83 CYS A O 1
ATOM 655 N N . ASN A 1 84 ? 0.011 14.173 3.632 1.00 95.44 84 ASN A N 1
ATOM 656 C CA . ASN A 1 84 ? -0.323 14.057 5.055 1.00 95.44 84 ASN A CA 1
ATOM 657 C C . ASN A 1 84 ? 0.604 13.053 5.752 1.00 95.44 84 ASN A C 1
ATOM 659 O O . ASN A 1 84 ? 1.166 13.364 6.795 1.00 95.44 84 ASN A O 1
ATOM 663 N N . ASP A 1 85 ? 0.844 11.898 5.130 1.00 97.69 85 ASP A N 1
ATOM 664 C CA . ASP A 1 85 ? 1.806 10.903 5.602 1.00 97.69 85 ASP A CA 1
ATOM 665 C C . ASP A 1 85 ? 2.474 10.183 4.419 1.00 97.69 85 ASP A C 1
ATOM 667 O O . ASP A 1 85 ? 1.964 10.148 3.291 1.00 97.69 85 ASP A O 1
ATOM 671 N N . ALA A 1 86 ? 3.648 9.623 4.682 1.00 97.62 86 ALA A N 1
ATOM 672 C CA . ALA A 1 86 ? 4.447 8.862 3.744 1.00 97.62 86 ALA A CA 1
ATOM 673 C C . ALA A 1 86 ? 5.112 7.679 4.451 1.00 97.62 86 ALA A C 1
ATOM 675 O O . ALA A 1 86 ? 5.560 7.784 5.595 1.00 97.62 86 ALA A O 1
ATOM 676 N N . LYS A 1 87 ? 5.206 6.561 3.734 1.00 97.94 87 LYS A N 1
ATOM 677 C CA . LYS A 1 87 ? 6.024 5.406 4.101 1.00 97.94 87 LYS A CA 1
ATOM 678 C C . LYS A 1 87 ? 6.837 4.973 2.899 1.00 97.94 87 LYS A C 1
ATOM 680 O O . LYS A 1 87 ? 6.354 5.026 1.761 1.00 97.94 87 LYS A O 1
ATOM 685 N N . ILE A 1 88 ? 8.060 4.542 3.144 1.00 96.19 88 ILE A N 1
ATOM 686 C CA . ILE A 1 88 ? 8.859 3.826 2.151 1.00 96.19 88 ILE A CA 1
ATOM 687 C C . ILE A 1 88 ? 8.673 2.317 2.322 1.00 96.19 88 ILE A C 1
ATOM 689 O O . ILE A 1 88 ? 8.173 1.845 3.338 1.00 96.19 88 ILE A O 1
ATOM 693 N N . ASP A 1 89 ? 9.016 1.564 1.287 1.00 95.06 89 ASP A N 1
ATOM 694 C CA . ASP A 1 89 ? 8.796 0.119 1.176 1.00 95.06 89 ASP A CA 1
ATOM 695 C C . ASP A 1 89 ? 9.101 -0.721 2.428 1.00 95.06 89 ASP A C 1
ATOM 697 O O . ASP A 1 89 ? 8.320 -1.607 2.766 1.00 95.06 89 ASP A O 1
ATOM 701 N N . HIS A 1 90 ? 10.199 -0.451 3.129 1.00 92.94 90 HIS A N 1
ATOM 702 C CA . HIS A 1 90 ? 10.602 -1.191 4.328 1.00 92.94 90 HIS A CA 1
ATOM 703 C C . HIS A 1 90 ? 9.948 -0.709 5.632 1.00 92.94 90 HIS A C 1
ATOM 705 O O . HIS A 1 90 ? 10.114 -1.357 6.663 1.00 92.94 90 HIS A O 1
ATOM 711 N N . GLU A 1 91 ? 9.207 0.399 5.600 1.00 95.75 91 GLU A N 1
ATOM 712 C CA . GLU A 1 91 ? 8.355 0.856 6.707 1.00 95.75 91 GLU A CA 1
ATOM 713 C C . GLU A 1 91 ? 6.935 0.268 6.621 1.00 95.75 91 GLU A C 1
ATOM 715 O O . GLU A 1 91 ? 6.129 0.431 7.542 1.00 95.75 91 GLU A O 1
ATOM 720 N N . VAL A 1 92 ? 6.613 -0.411 5.515 1.00 97.69 92 VAL A N 1
ATOM 721 C CA . VAL A 1 92 ? 5.345 -1.118 5.337 1.00 97.69 92 VAL A CA 1
ATOM 722 C C . VAL A 1 92 ? 5.450 -2.509 5.962 1.00 97.69 92 VAL A C 1
ATOM 724 O O . VAL A 1 92 ? 6.277 -3.327 5.559 1.00 97.69 92 VAL A O 1
ATOM 727 N N . ALA A 1 93 ? 4.593 -2.784 6.944 1.00 97.69 93 ALA A N 1
ATOM 728 C CA . ALA A 1 93 ? 4.489 -4.088 7.576 1.00 97.69 93 ALA A CA 1
ATOM 729 C C . ALA A 1 93 ? 3.949 -5.115 6.577 1.00 97.69 93 ALA A C 1
ATOM 731 O O . ALA A 1 93 ? 3.010 -4.839 5.827 1.00 97.69 93 ALA A O 1
ATOM 732 N N . LEU A 1 94 ? 4.549 -6.304 6.591 1.00 97.00 94 LEU A N 1
ATOM 733 C CA . LEU A 1 94 ? 4.096 -7.460 5.832 1.00 97.00 94 LEU A CA 1
ATOM 734 C C . LEU A 1 94 ? 3.790 -8.597 6.803 1.00 97.00 94 LEU A C 1
ATOM 736 O O . LEU A 1 94 ? 4.572 -8.842 7.723 1.00 97.00 94 LEU A O 1
ATOM 740 N N . ASP A 1 95 ? 2.685 -9.299 6.573 1.00 95.88 95 ASP A N 1
ATOM 741 C CA . ASP A 1 95 ? 2.397 -10.553 7.264 1.00 95.88 95 ASP A CA 1
ATOM 742 C C . ASP A 1 95 ? 3.334 -11.684 6.803 1.00 95.88 95 ASP A C 1
ATOM 744 O O . ASP A 1 95 ? 4.142 -11.538 5.878 1.00 95.88 95 ASP A O 1
ATOM 748 N N . GLU A 1 96 ? 3.226 -12.845 7.448 1.00 95.19 96 GLU A N 1
ATOM 749 C CA . GLU A 1 96 ? 4.051 -14.022 7.148 1.00 95.19 96 GLU A CA 1
ATOM 750 C C . GLU A 1 96 ? 3.914 -14.506 5.693 1.00 95.19 96 GLU A C 1
ATOM 752 O O . GLU A 1 96 ? 4.808 -15.170 5.163 1.00 95.19 96 GLU A O 1
ATOM 757 N N . GLN A 1 97 ? 2.807 -14.174 5.025 1.00 95.44 97 GLN A N 1
ATOM 758 C CA . GLN A 1 97 ? 2.539 -14.525 3.631 1.00 95.44 97 GLN A CA 1
ATOM 759 C C . GLN A 1 97 ? 2.969 -13.414 2.651 1.00 95.44 97 GLN A C 1
ATOM 761 O O . GLN A 1 97 ? 2.844 -13.580 1.427 1.00 95.44 97 GLN A O 1
ATOM 766 N N . GLY A 1 98 ? 3.524 -12.313 3.164 1.00 96.69 98 GLY A N 1
ATOM 767 C CA . GLY A 1 98 ? 4.039 -11.185 2.396 1.00 96.69 98 GLY A CA 1
ATOM 768 C C . GLY A 1 98 ? 2.967 -10.192 1.952 1.00 96.69 98 GLY A C 1
ATOM 769 O O . GLY A 1 98 ? 3.182 -9.489 0.961 1.00 96.69 98 GLY A O 1
ATOM 770 N N . TRP A 1 99 ? 1.812 -10.144 2.617 1.00 98.06 99 TRP A N 1
ATOM 771 C CA . TRP A 1 99 ? 0.777 -9.145 2.354 1.00 98.06 99 TRP A CA 1
ATOM 772 C C . TRP A 1 99 ? 0.930 -7.952 3.278 1.00 98.06 99 TRP A C 1
ATOM 774 O O . TRP A 1 99 ? 1.155 -8.112 4.473 1.00 98.06 99 TRP A O 1
ATOM 784 N N . TYR A 1 100 ? 0.749 -6.756 2.733 1.00 98.50 100 TYR A N 1
ATOM 785 C CA . TYR A 1 100 ? 0.583 -5.565 3.552 1.00 98.50 100 TYR A CA 1
ATOM 786 C C . TYR A 1 100 ? -0.891 -5.350 3.881 1.00 98.50 100 TYR A C 1
ATOM 788 O O . TYR A 1 100 ? -1.772 -5.645 3.068 1.00 98.50 100 TYR A O 1
ATOM 796 N N . THR A 1 101 ? -1.139 -4.728 5.030 1.00 98.62 101 THR A N 1
ATOM 797 C CA . THR A 1 101 ? -2.421 -4.097 5.357 1.00 98.62 101 THR A CA 1
ATOM 798 C C . THR A 1 101 ? -2.149 -2.638 5.696 1.00 98.62 101 THR A C 1
ATOM 800 O O . THR A 1 101 ? -1.490 -2.336 6.690 1.00 98.62 101 THR A O 1
ATOM 803 N N . LEU A 1 102 ? -2.627 -1.730 4.848 1.00 98.75 102 LEU A N 1
ATOM 804 C CA . LEU A 1 102 ? -2.580 -0.295 5.096 1.00 98.75 102 LEU A CA 1
ATOM 805 C C . LEU A 1 102 ? -3.918 0.161 5.662 1.00 98.75 102 LEU A C 1
ATOM 807 O O . LEU A 1 102 ? -4.969 -0.173 5.114 1.00 98.75 102 LEU A O 1
ATOM 811 N N . VAL A 1 103 ? -3.868 0.965 6.715 1.00 98.50 103 VAL A N 1
ATOM 812 C CA . VAL A 1 103 ? -5.044 1.586 7.324 1.00 98.50 103 VAL A CA 1
ATOM 813 C C . VAL A 1 103 ? -4.896 3.093 7.242 1.00 98.50 103 VAL A C 1
ATOM 815 O O . VAL A 1 103 ? -3.984 3.664 7.833 1.00 98.50 103 VAL A O 1
ATOM 818 N N . VAL A 1 104 ? -5.813 3.738 6.529 1.00 97.81 104 VAL A N 1
ATOM 819 C CA . VAL A 1 104 ? -5.869 5.192 6.386 1.00 97.81 104 VAL A CA 1
ATOM 820 C C . VAL A 1 104 ? -7.076 5.714 7.155 1.00 97.81 104 VAL A C 1
ATOM 822 O O . VAL A 1 104 ? -8.205 5.282 6.927 1.00 97.81 104 VAL A O 1
ATOM 825 N N . SER A 1 105 ? -6.835 6.615 8.099 1.00 97.12 105 SER A N 1
ATOM 826 C CA . SER A 1 105 ? -7.861 7.260 8.936 1.00 97.12 105 SER A CA 1
ATOM 827 C C . SER A 1 105 ? -7.274 8.515 9.577 1.00 97.12 105 SER A C 1
ATOM 829 O O . SER A 1 105 ? -6.056 8.703 9.560 1.00 97.12 105 SER A O 1
ATOM 831 N N . THR A 1 106 ? -8.121 9.372 10.141 1.00 95.56 106 THR A N 1
ATOM 832 C CA . THR A 1 106 ? -7.646 10.427 11.044 1.00 95.56 106 THR A CA 1
ATOM 833 C C . THR A 1 106 ? -7.060 9.810 12.311 1.00 95.56 106 THR A C 1
ATOM 835 O O . THR A 1 106 ? -7.385 8.678 12.677 1.00 95.56 106 THR A O 1
ATOM 838 N N . GLU A 1 107 ? -6.226 10.561 13.026 1.00 95.19 107 GLU A N 1
ATOM 839 C CA . GLU A 1 107 ? -5.660 10.105 14.300 1.00 95.19 107 GLU A CA 1
ATOM 840 C C . GLU A 1 107 ? -6.743 9.712 15.327 1.00 95.19 107 GLU A C 1
ATOM 842 O O . GLU A 1 107 ? -6.621 8.683 15.989 1.00 95.19 107 GLU A O 1
ATOM 847 N N . GLU A 1 108 ? -7.849 10.461 15.404 1.00 95.00 108 GLU A N 1
ATOM 848 C CA . GLU A 1 108 ? -8.990 10.161 16.287 1.00 95.00 108 GLU A CA 1
ATOM 849 C C . GLU A 1 108 ? -9.660 8.816 15.941 1.00 95.00 108 GLU A C 1
ATOM 851 O O . GLU A 1 108 ? -10.014 8.013 16.819 1.00 95.00 108 GLU A O 1
ATOM 856 N N . ASN A 1 109 ? -9.776 8.528 14.644 1.00 96.19 109 ASN A N 1
ATOM 857 C CA . ASN A 1 109 ? -10.418 7.319 14.139 1.00 96.19 109 ASN A CA 1
ATOM 858 C C . ASN A 1 109 ? -9.463 6.142 13.947 1.00 96.19 109 ASN A C 1
ATOM 860 O O . ASN A 1 109 ? -9.927 5.053 13.607 1.00 96.19 109 ASN A O 1
ATOM 864 N N . ARG A 1 110 ? -8.166 6.302 14.238 1.00 97.62 110 ARG A N 1
ATOM 865 C CA . ARG A 1 110 ? -7.190 5.213 14.162 1.00 97.62 110 ARG A CA 1
ATOM 866 C C . ARG A 1 110 ? -7.648 4.013 15.009 1.00 97.62 110 ARG A C 1
ATOM 868 O O . ARG A 1 110 ? -7.805 4.161 16.229 1.00 97.62 110 ARG A O 1
ATOM 875 N N . PRO A 1 111 ? -7.854 2.828 14.401 1.00 98.38 111 PRO A N 1
ATOM 876 C CA . PRO A 1 111 ? -8.109 1.598 15.143 1.00 98.38 111 PRO A CA 1
ATOM 877 C C . PRO A 1 111 ? -6.943 1.250 16.069 1.00 98.38 111 PRO A C 1
ATOM 879 O O . PRO A 1 111 ? -5.779 1.438 15.708 1.00 98.38 111 PRO A O 1
ATOM 882 N N . LYS A 1 112 ? -7.229 0.702 17.250 1.00 97.88 112 LYS A N 1
ATOM 883 C CA . LYS A 1 112 ? -6.186 0.346 18.235 1.00 97.88 112 LYS A CA 1
ATOM 884 C C . LYS A 1 112 ? -5.183 -0.683 17.702 1.00 97.88 112 LYS A C 1
ATOM 886 O O . LYS A 1 112 ? -3.993 -0.580 17.988 1.00 97.88 112 LYS A O 1
ATOM 891 N N . ASN A 1 113 ? -5.662 -1.629 16.899 1.00 97.44 113 ASN A N 1
ATOM 892 C CA . ASN A 1 113 ? -4.871 -2.669 16.238 1.00 97.44 113 ASN A CA 1
ATOM 893 C C . ASN A 1 113 ? -4.283 -2.226 14.881 1.00 97.44 113 ASN A C 1
ATOM 895 O O . ASN A 1 113 ? -3.749 -3.042 14.138 1.00 97.44 113 ASN A O 1
ATOM 899 N N . ALA A 1 114 ? -4.360 -0.939 14.519 1.00 98.00 114 ALA A N 1
ATOM 900 C CA . ALA A 1 114 ? -3.679 -0.406 13.337 1.00 98.00 114 ALA A CA 1
ATOM 901 C C . ALA A 1 114 ? -2.232 -0.011 13.678 1.00 98.00 114 ALA A C 1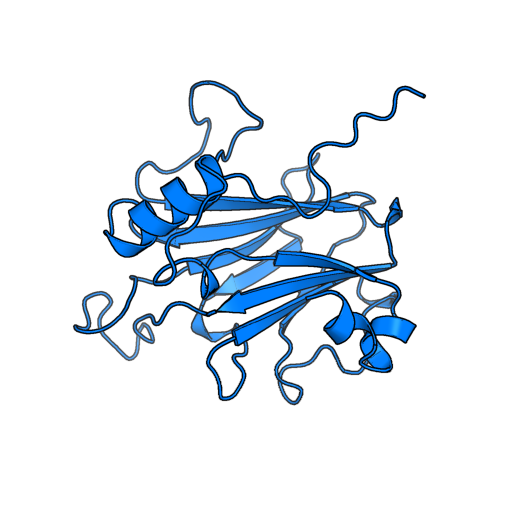
ATOM 903 O O . ALA A 1 114 ? -1.881 1.176 13.718 1.00 98.00 114 ALA A O 1
ATOM 904 N N . ASN A 1 115 ? -1.396 -0.998 13.996 1.00 96.19 115 ASN A N 1
ATOM 905 C CA . ASN A 1 115 ? 0.003 -0.814 14.381 1.00 96.19 115 ASN A CA 1
ATOM 906 C C . ASN A 1 115 ? 0.903 -1.937 13.826 1.00 96.19 115 ASN A C 1
ATOM 908 O O . ASN A 1 115 ? 0.425 -2.977 13.375 1.00 96.19 115 ASN A O 1
ATOM 912 N N . LEU A 1 116 ? 2.220 -1.703 13.855 1.00 96.38 116 LEU A N 1
ATOM 913 C CA . LEU A 1 116 ? 3.200 -2.602 13.241 1.00 96.38 116 LEU A CA 1
ATOM 914 C C . LEU A 1 116 ? 3.296 -3.966 13.941 1.00 96.38 116 LEU A C 1
ATOM 916 O O . LEU A 1 116 ? 3.626 -4.943 13.275 1.00 96.38 116 LEU A O 1
ATOM 920 N N . GLU A 1 117 ? 3.018 -4.044 15.247 1.00 94.75 117 GLU A N 1
ATOM 921 C CA . GLU A 1 117 ? 3.041 -5.308 16.005 1.00 94.75 117 GLU A CA 1
ATOM 922 C C . GLU A 1 117 ? 1.920 -6.246 15.538 1.00 94.75 117 GLU A C 1
ATOM 924 O O . GLU A 1 117 ? 2.126 -7.453 15.446 1.00 94.75 117 GLU A O 1
ATOM 929 N N . ASP A 1 118 ? 0.782 -5.672 15.141 1.00 95.50 118 ASP A N 1
ATOM 930 C CA . ASP A 1 118 ? -0.355 -6.372 14.537 1.00 95.50 118 ASP A CA 1
ATOM 931 C C . ASP A 1 118 ? -0.225 -6.533 13.004 1.00 95.50 118 ASP A C 1
ATOM 933 O O . ASP A 1 118 ? -1.169 -6.946 12.330 1.00 95.50 118 ASP A O 1
ATOM 937 N N . GLY A 1 119 ? 0.932 -6.202 12.414 1.00 96.19 119 GLY A N 1
ATOM 938 C CA . GLY A 1 119 ? 1.168 -6.332 10.970 1.00 96.19 119 GLY A CA 1
ATOM 939 C C . GLY A 1 119 ? 0.453 -5.280 10.111 1.00 96.19 119 GLY A C 1
ATOM 940 O O . GLY A 1 119 ? 0.258 -5.486 8.910 1.00 96.19 119 GLY A O 1
ATOM 941 N N . VAL A 1 120 ? 0.060 -4.148 10.705 1.00 98.44 120 VAL A N 1
ATOM 942 C CA . VAL A 1 120 ? -0.708 -3.086 10.046 1.00 98.44 120 VAL A CA 1
ATOM 943 C C . VAL A 1 120 ? 0.088 -1.783 9.989 1.00 98.44 120 VAL A C 1
ATOM 945 O O . VAL A 1 120 ? 0.525 -1.235 11.003 1.00 98.44 120 VAL A O 1
ATOM 948 N N . THR A 1 121 ? 0.212 -1.207 8.797 1.00 98.75 121 THR A N 1
ATOM 949 C CA . THR A 1 121 ? 0.788 0.131 8.630 1.00 98.75 121 THR A CA 1
ATOM 950 C C . THR A 1 121 ? -0.324 1.167 8.598 1.00 98.75 121 THR A C 1
ATOM 952 O O . THR A 1 121 ? -1.120 1.222 7.662 1.00 98.75 121 THR A O 1
ATOM 955 N N . TRP A 1 122 ? -0.369 2.018 9.620 1.00 98.69 122 TRP A N 1
ATOM 956 C CA . TRP A 1 122 ? -1.265 3.168 9.639 1.00 98.69 122 TRP A CA 1
ATOM 957 C C . TRP A 1 122 ? -0.646 4.367 8.912 1.00 98.69 122 TRP A C 1
ATOM 959 O O . TRP A 1 122 ? 0.556 4.618 9.033 1.00 98.69 122 TRP A O 1
ATOM 969 N N . LEU A 1 123 ? -1.482 5.092 8.174 1.00 98.50 123 LEU A N 1
ATOM 970 C CA . LEU A 1 123 ? -1.161 6.339 7.488 1.00 98.50 123 LEU A CA 1
ATOM 971 C C . LEU A 1 123 ? -2.197 7.398 7.871 1.00 98.50 123 LEU A C 1
ATOM 973 O O . LEU A 1 123 ? -3.402 7.148 7.761 1.00 98.50 123 LEU A O 1
ATOM 977 N N . ASP A 1 124 ? -1.733 8.585 8.261 1.00 96.75 124 ASP A N 1
ATOM 978 C CA . ASP A 1 124 ? -2.645 9.687 8.569 1.00 96.75 124 ASP A CA 1
ATOM 979 C C . ASP A 1 124 ? -3.376 10.161 7.307 1.00 96.75 124 ASP A C 1
ATOM 981 O O . ASP A 1 124 ? -2.787 10.472 6.265 1.00 96.75 124 ASP A O 1
ATOM 985 N N . TRP A 1 125 ? -4.693 10.221 7.418 1.00 91.81 125 TRP A N 1
ATOM 986 C CA . TRP A 1 125 ? -5.591 10.759 6.414 1.00 91.81 125 TRP A CA 1
ATOM 987 C C . TRP A 1 125 ? -5.469 12.280 6.272 1.00 91.81 125 TRP A C 1
ATOM 989 O O . TRP A 1 125 ? -5.637 12.800 5.162 1.00 91.81 125 TRP A O 1
ATOM 999 N N . GLY A 1 126 ? -5.168 12.984 7.368 1.00 90.88 126 GLY A N 1
ATOM 1000 C CA . GLY A 1 126 ? -5.185 14.444 7.483 1.00 90.88 126 GLY A CA 1
ATOM 1001 C C . GLY A 1 126 ? -6.573 15.036 7.777 1.00 90.88 126 GLY A C 1
ATOM 1002 O O . GLY A 1 126 ? -7.565 14.331 7.908 1.00 90.88 126 GLY A O 1
ATOM 1003 N N . ALA A 1 127 ? -6.663 16.367 7.854 1.00 88.69 127 ALA A N 1
ATOM 1004 C CA . ALA A 1 127 ? -7.859 17.089 8.326 1.00 88.69 127 ALA A CA 1
ATOM 1005 C C . ALA A 1 127 ? -8.968 17.314 7.270 1.00 88.69 127 ALA A C 1
ATOM 1007 O O . ALA A 1 127 ? -9.820 18.190 7.435 1.00 88.69 127 ALA A O 1
ATOM 1008 N N . TYR A 1 128 ? -8.934 16.593 6.149 1.00 86.31 128 TYR A N 1
ATOM 1009 C CA . TYR A 1 128 ? -9.814 16.839 5.006 1.00 86.31 128 TYR A CA 1
ATOM 1010 C C . TYR A 1 128 ? -10.785 15.685 4.772 1.00 86.31 128 TYR A C 1
ATOM 1012 O O . TYR A 1 128 ? -10.465 14.533 5.011 1.00 86.31 128 TYR A O 1
ATOM 1020 N N . LEU A 1 129 ? -11.948 15.995 4.201 1.00 87.12 129 LEU A N 1
ATOM 1021 C CA . LEU A 1 129 ? -13.012 15.026 3.913 1.00 87.12 129 LEU A CA 1
ATOM 1022 C C . LEU A 1 129 ? -12.610 13.913 2.926 1.00 87.12 129 LEU A C 1
ATOM 1024 O O . LEU A 1 129 ? -13.179 12.817 2.938 1.00 87.12 129 LEU A O 1
ATOM 1028 N N . ASP A 1 130 ? -11.701 14.228 2.010 1.00 87.31 130 ASP A N 1
ATOM 1029 C CA . ASP A 1 130 ? -11.260 13.355 0.935 1.00 87.31 130 ASP A CA 1
ATOM 1030 C C . ASP A 1 130 ? -9.762 13.512 0.655 1.00 87.31 130 ASP A C 1
ATOM 1032 O O . ASP A 1 130 ? -9.100 14.502 0.998 1.00 87.31 130 ASP A O 1
ATOM 1036 N N . GLY A 1 131 ? -9.223 12.468 0.042 1.00 90.88 131 GLY A N 1
ATOM 1037 C CA . GLY A 1 131 ? -7.826 12.379 -0.324 1.00 90.88 131 GLY A CA 1
ATOM 1038 C C . GLY A 1 131 ? -7.573 11.188 -1.228 1.00 90.88 131 GLY A C 1
ATOM 1039 O O . GLY A 1 131 ? -8.496 10.579 -1.776 1.00 90.88 131 GLY A O 1
ATOM 1040 N N . GLN A 1 132 ? -6.299 10.874 -1.404 1.00 91.00 132 GLN A N 1
ATOM 1041 C CA . GLN A 1 132 ? -5.865 9.742 -2.205 1.00 91.00 132 GLN A CA 1
ATOM 1042 C C . GLN A 1 132 ? -4.721 9.003 -1.525 1.00 91.00 132 GLN A C 1
ATOM 1044 O O . GLN A 1 132 ? -3.790 9.614 -0.997 1.00 91.00 132 GLN A O 1
ATOM 1049 N N . LEU A 1 133 ? -4.769 7.679 -1.601 1.00 94.62 133 LEU A N 1
ATOM 1050 C CA . LEU A 1 133 ? -3.655 6.808 -1.269 1.00 94.62 133 LEU A CA 1
ATOM 1051 C C . LEU A 1 133 ? -2.892 6.518 -2.561 1.00 94.62 133 LEU A C 1
ATOM 1053 O O . LEU A 1 133 ? -3.478 6.069 -3.547 1.00 94.62 133 LEU A O 1
ATOM 1057 N N . THR A 1 134 ? -1.601 6.841 -2.580 1.00 94.38 134 THR A N 1
ATOM 1058 C CA . THR A 1 134 ? -0.776 6.807 -3.793 1.00 94.38 134 THR A CA 1
ATOM 1059 C C . THR A 1 134 ? 0.512 6.045 -3.558 1.00 94.38 134 THR A C 1
ATOM 1061 O O . THR A 1 134 ? 1.307 6.430 -2.700 1.00 94.38 134 THR A O 1
ATOM 1064 N N . TRP A 1 135 ? 0.754 5.032 -4.385 1.00 96.56 135 TRP A N 1
ATOM 1065 C CA . TRP A 1 135 ? 2.061 4.417 -4.544 1.00 96.56 135 TRP A CA 1
ATOM 1066 C C . TRP A 1 135 ? 2.840 5.117 -5.644 1.00 96.56 135 TRP A C 1
ATOM 1068 O O . TRP A 1 135 ? 2.289 5.487 -6.685 1.00 96.56 135 TRP A O 1
ATOM 1078 N N . ARG A 1 136 ? 4.146 5.231 -5.429 1.00 95.50 136 ARG A N 1
ATOM 1079 C CA . ARG A 1 136 ? 5.126 5.627 -6.439 1.00 95.50 136 ARG A CA 1
ATOM 1080 C C . ARG A 1 136 ? 6.182 4.545 -6.532 1.00 95.50 136 ARG A C 1
ATOM 1082 O O . ARG A 1 136 ? 7.128 4.533 -5.747 1.00 95.50 136 ARG A O 1
ATOM 1089 N N . PHE A 1 137 ? 6.010 3.637 -7.484 1.00 96.38 137 PHE A N 1
ATOM 1090 C CA . 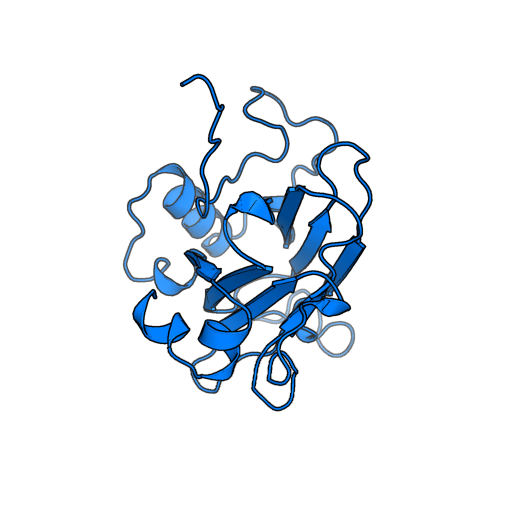PHE A 1 137 ? 6.973 2.571 -7.731 1.00 96.38 137 PHE A CA 1
ATOM 1091 C C . PHE A 1 137 ? 8.103 3.077 -8.627 1.00 96.38 137 PHE A C 1
ATOM 1093 O O . PHE A 1 137 ? 7.855 3.671 -9.681 1.00 96.38 137 PHE A O 1
ATOM 1100 N N . LEU A 1 138 ? 9.343 2.842 -8.203 1.00 94.31 138 LEU A N 1
ATOM 1101 C CA . LEU A 1 138 ? 10.536 3.255 -8.933 1.00 94.31 138 LEU A CA 1
ATOM 1102 C C . LEU A 1 138 ? 10.783 2.344 -10.147 1.00 94.31 138 LEU A C 1
ATOM 1104 O O . LEU A 1 138 ? 10.776 1.122 -10.023 1.00 94.31 138 LEU A O 1
ATOM 1108 N N . LEU A 1 139 ? 11.100 2.959 -11.290 1.00 93.69 139 LEU A N 1
ATOM 1109 C CA . LEU A 1 139 ? 11.379 2.324 -12.584 1.00 93.69 139 LEU A CA 1
ATOM 1110 C C . LEU A 1 139 ? 10.176 1.588 -13.188 1.00 93.69 139 LEU A C 1
ATOM 1112 O O . LEU A 1 139 ? 10.207 0.378 -13.383 1.00 93.69 139 LEU A O 1
ATOM 1116 N N . ARG A 1 140 ? 9.144 2.330 -13.605 1.00 92.81 140 ARG A N 1
ATOM 1117 C CA . ARG A 1 140 ? 7.900 1.798 -14.209 1.00 92.81 140 ARG A CA 1
ATOM 1118 C C . ARG A 1 140 ? 8.054 0.831 -15.386 1.00 92.81 140 ARG A C 1
ATOM 1120 O O . ARG A 1 140 ? 7.083 0.192 -15.768 1.00 92.81 140 ARG A O 1
ATOM 1127 N N . ARG A 1 141 ? 9.232 0.784 -16.011 1.00 94.06 141 ARG A N 1
ATOM 1128 C CA . ARG A 1 141 ? 9.544 -0.127 -17.123 1.00 94.06 141 ARG A CA 1
ATOM 1129 C C . ARG A 1 141 ? 10.049 -1.494 -16.649 1.00 94.06 141 ARG A C 1
ATOM 1131 O O . ARG A 1 141 ? 10.332 -2.337 -17.494 1.00 94.06 141 ARG A O 1
ATOM 1138 N N . ASP A 1 142 ? 10.176 -1.713 -15.340 1.00 94.06 142 ASP A N 1
ATOM 1139 C CA . ASP A 1 142 ? 10.409 -3.045 -14.788 1.00 94.06 142 ASP A CA 1
ATOM 1140 C C . ASP A 1 142 ? 9.288 -4.001 -15.247 1.00 94.06 142 ASP A C 1
ATOM 1142 O O . ASP A 1 142 ? 8.113 -3.630 -15.145 1.00 94.06 142 ASP A O 1
ATOM 1146 N N . PRO A 1 143 ? 9.602 -5.211 -15.752 1.00 95.06 143 PRO A N 1
ATOM 1147 C CA . PRO A 1 143 ? 8.594 -6.136 -16.264 1.00 95.06 143 PRO A CA 1
ATOM 1148 C C . PRO A 1 143 ? 7.445 -6.414 -15.290 1.00 95.06 143 PRO A C 1
ATOM 1150 O O . PRO A 1 143 ? 6.295 -6.520 -15.723 1.00 95.06 143 PRO A O 1
ATOM 1153 N N . LYS A 1 144 ? 7.718 -6.495 -13.979 1.00 95.62 144 LYS A N 1
ATOM 1154 C CA . LYS A 1 144 ? 6.674 -6.779 -12.984 1.00 95.62 144 LYS A CA 1
ATOM 1155 C C . LYS A 1 144 ? 5.759 -5.573 -12.760 1.00 95.62 144 LYS A C 1
ATOM 1157 O O . LYS A 1 144 ? 4.560 -5.747 -12.558 1.00 95.62 144 LYS A O 1
ATOM 1162 N N . LEU A 1 145 ? 6.295 -4.355 -12.867 1.00 96.94 145 LEU A N 1
ATOM 1163 C CA . LEU A 1 145 ? 5.511 -3.118 -12.798 1.00 96.94 145 LEU A CA 1
ATOM 1164 C C . LEU A 1 145 ? 4.708 -2.864 -14.078 1.00 96.94 145 LEU A C 1
ATOM 1166 O O . LEU A 1 145 ? 3.588 -2.367 -13.990 1.00 96.94 145 LEU A O 1
ATOM 1170 N N . VAL A 1 146 ? 5.221 -3.254 -15.248 1.00 96.75 146 VAL A N 1
ATOM 1171 C CA . VAL A 1 146 ? 4.440 -3.252 -16.499 1.00 96.75 146 VAL A CA 1
ATOM 1172 C C . VAL A 1 146 ? 3.257 -4.214 -16.380 1.00 96.75 146 VAL A C 1
ATOM 1174 O O . VAL A 1 146 ? 2.126 -3.823 -16.658 1.00 96.75 146 VAL A O 1
ATOM 1177 N N . ALA A 1 147 ? 3.484 -5.429 -15.871 1.00 97.50 147 ALA A N 1
ATOM 1178 C CA . ALA A 1 147 ? 2.406 -6.386 -15.630 1.00 97.50 147 ALA A CA 1
ATOM 1179 C C . ALA A 1 147 ? 1.366 -5.854 -14.626 1.00 97.50 147 ALA A C 1
ATOM 1181 O O . ALA A 1 147 ? 0.169 -6.023 -14.847 1.00 97.50 147 ALA A O 1
ATOM 1182 N N . LEU A 1 148 ? 1.801 -5.186 -13.547 1.00 98.00 148 LEU A N 1
ATOM 1183 C CA . LEU A 1 148 ? 0.892 -4.550 -12.585 1.00 98.00 148 LEU A CA 1
ATOM 1184 C C . LEU A 1 148 ? 0.063 -3.441 -13.244 1.00 98.00 148 LEU A C 1
ATOM 1186 O O . LEU A 1 148 ? -1.147 -3.371 -13.043 1.00 98.00 148 LEU A O 1
ATOM 1190 N N . HIS A 1 149 ? 0.710 -2.575 -14.026 1.00 96.00 149 HIS A N 1
ATOM 1191 C CA . HIS A 1 149 ? 0.039 -1.512 -14.766 1.00 96.00 149 HIS A CA 1
ATOM 1192 C C . HIS A 1 149 ? -1.056 -2.081 -15.675 1.00 96.00 149 HIS A C 1
ATOM 1194 O O . HIS A 1 149 ? -2.205 -1.645 -15.599 1.00 96.00 149 HIS A O 1
ATOM 1200 N N . ASP A 1 150 ? -0.716 -3.075 -16.496 1.00 96.50 150 ASP A N 1
ATOM 1201 C CA . ASP A 1 150 ? -1.643 -3.668 -17.460 1.00 96.50 150 ASP A CA 1
ATOM 1202 C C . ASP A 1 150 ? -2.780 -4.420 -16.763 1.00 96.50 150 ASP A C 1
ATOM 1204 O O . ASP A 1 150 ? -3.926 -4.345 -17.202 1.00 96.50 150 ASP A O 1
ATOM 1208 N N . ALA A 1 151 ? -2.495 -5.066 -15.630 1.00 97.00 151 ALA A N 1
ATOM 1209 C CA . ALA A 1 151 ? -3.501 -5.684 -14.775 1.00 97.00 151 ALA A CA 1
ATOM 1210 C C . ALA A 1 151 ? -4.526 -4.670 -14.240 1.00 97.00 151 ALA A C 1
ATOM 1212 O O . ALA A 1 151 ? -5.728 -4.928 -14.311 1.00 97.00 151 ALA A O 1
ATOM 1213 N N . ILE A 1 152 ? -4.071 -3.514 -13.741 1.00 95.06 152 ILE A N 1
ATOM 1214 C CA . ILE A 1 152 ? -4.961 -2.463 -13.222 1.00 95.06 152 ILE A CA 1
ATOM 1215 C C . ILE A 1 152 ? -5.765 -1.824 -14.362 1.00 95.06 152 ILE A C 1
ATOM 1217 O O . ILE A 1 152 ? -6.973 -1.646 -14.237 1.00 95.06 152 ILE A O 1
ATOM 1221 N N . VAL A 1 153 ? -5.124 -1.502 -15.491 1.00 92.50 153 VAL A N 1
ATOM 1222 C CA . VAL A 1 153 ? -5.793 -0.864 -16.641 1.00 92.50 153 VAL A CA 1
ATOM 1223 C C . VAL A 1 153 ? -6.776 -1.810 -17.326 1.00 92.50 153 VAL A C 1
ATOM 1225 O O . VAL A 1 153 ? -7.864 -1.390 -17.717 1.00 92.50 153 VAL A O 1
ATOM 1228 N N . GLY A 1 154 ? -6.387 -3.071 -17.504 1.00 93.00 154 GLY A N 1
ATOM 1229 C CA . GLY A 1 154 ? -7.180 -4.080 -18.199 1.00 93.00 154 GLY A CA 1
ATOM 1230 C C . GLY A 1 154 ? -8.254 -4.733 -17.331 1.00 93.00 154 GLY A C 1
ATOM 1231 O O . GLY A 1 154 ? -9.161 -5.358 -17.879 1.00 93.00 154 GLY A O 1
ATOM 1232 N N . GLY A 1 155 ? -8.154 -4.626 -16.000 1.00 92.81 155 GLY A N 1
ATOM 1233 C CA . GLY A 1 155 ? -9.099 -5.216 -15.046 1.00 92.81 155 GLY A CA 1
ATOM 1234 C C . GLY A 1 155 ? -9.126 -6.750 -15.034 1.00 92.81 155 GLY A C 1
ATOM 1235 O O . GLY A 1 155 ? -10.035 -7.333 -14.455 1.00 92.81 155 GLY A O 1
ATOM 1236 N N . ASN A 1 156 ? -8.160 -7.406 -15.682 1.00 92.81 156 ASN A N 1
ATOM 1237 C CA . ASN A 1 156 ? -8.080 -8.860 -15.827 1.00 92.81 156 ASN A CA 1
ATOM 1238 C C . ASN A 1 156 ? -6.651 -9.324 -15.503 1.00 92.81 156 ASN A C 1
ATOM 1240 O O . ASN A 1 156 ? -5.863 -9.570 -16.418 1.00 92.81 156 ASN A O 1
ATOM 1244 N N . PRO A 1 157 ? -6.267 -9.361 -14.216 1.00 94.94 157 PRO A N 1
ATOM 1245 C CA . PRO A 1 157 ? -4.915 -9.728 -13.830 1.00 94.94 157 PRO A CA 1
ATOM 1246 C C . PRO A 1 157 ? -4.649 -11.226 -14.022 1.00 94.94 157 PRO A C 1
ATOM 1248 O O . PRO A 1 157 ? -5.401 -12.072 -13.542 1.00 94.94 157 PRO A O 1
ATOM 1251 N N . GLU A 1 158 ? -3.516 -11.554 -14.639 1.00 95.88 158 GLU A N 1
ATOM 1252 C CA . GLU A 1 158 ? -2.997 -12.924 -14.6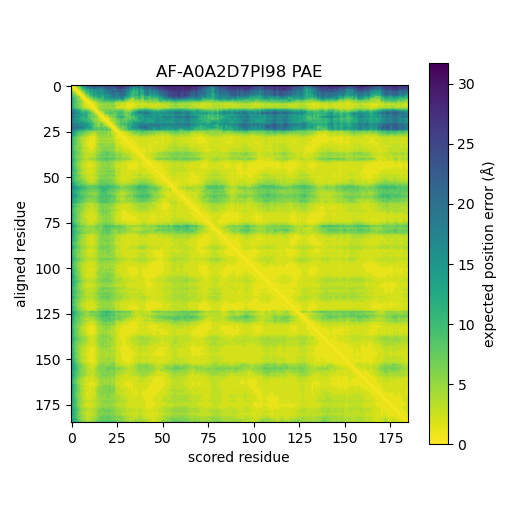78 1.00 95.88 158 GLU A CA 1
ATOM 1253 C C . GLU A 1 158 ? -2.647 -13.431 -13.261 1.00 95.88 158 GLU A C 1
ATOM 1255 O O . GLU A 1 158 ? -2.225 -12.634 -12.412 1.00 95.88 158 GLU A O 1
ATOM 126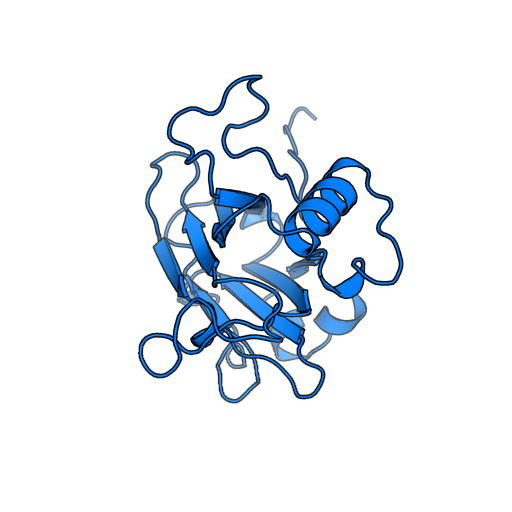0 N N . PRO A 1 159 ? -2.713 -14.750 -12.983 1.00 96.44 159 PRO A N 1
ATOM 1261 C CA . PRO A 1 159 ? -2.506 -15.294 -11.635 1.00 96.44 159 PRO A CA 1
ATOM 1262 C C . PRO A 1 159 ? -1.186 -14.887 -10.961 1.00 96.44 159 PRO A C 1
ATOM 1264 O O . PRO A 1 159 ? -1.129 -14.749 -9.742 1.00 96.44 159 PRO A O 1
ATOM 1267 N N . GLY A 1 160 ? -0.121 -14.673 -11.742 1.00 95.62 160 GLY A N 1
ATOM 1268 C CA . GLY A 1 160 ? 1.191 -14.276 -11.220 1.00 95.62 160 GLY A CA 1
ATOM 1269 C C . GLY A 1 160 ? 1.267 -12.833 -10.708 1.00 95.62 160 GLY A C 1
ATOM 1270 O O . GLY A 1 160 ? 2.133 -12.533 -9.886 1.00 95.62 160 GLY A O 1
ATOM 1271 N N . ILE A 1 161 ? 0.374 -11.948 -11.167 1.00 97.75 161 ILE A N 1
ATOM 1272 C CA . ILE A 1 161 ? 0.347 -10.531 -10.775 1.00 97.75 161 ILE A CA 1
ATOM 1273 C C . ILE A 1 161 ? -0.899 -10.160 -9.968 1.00 97.75 161 ILE A C 1
ATOM 1275 O O . ILE A 1 161 ? -0.847 -9.201 -9.206 1.00 97.75 161 ILE A O 1
ATOM 1279 N N . ALA A 1 162 ? -1.983 -10.939 -10.062 1.00 97.44 162 ALA A N 1
ATOM 1280 C CA . ALA A 1 162 ? -3.238 -10.684 -9.355 1.00 97.44 162 ALA A CA 1
ATOM 1281 C C . ALA A 1 162 ? -3.074 -10.398 -7.851 1.00 97.44 162 ALA A C 1
ATOM 1283 O O . ALA A 1 162 ? -3.660 -9.421 -7.395 1.00 97.44 162 ALA A O 1
ATOM 1284 N N . PRO A 1 163 ? -2.232 -11.122 -7.081 1.00 97.81 163 PRO A N 1
ATOM 1285 C CA . PRO A 1 163 ? -2.031 -10.808 -5.664 1.00 97.81 163 PRO A CA 1
ATOM 1286 C C . PRO A 1 163 ? -1.407 -9.430 -5.398 1.00 97.81 163 PRO A C 1
ATOM 1288 O O . PRO A 1 163 ? -1.543 -8.905 -4.299 1.00 97.81 163 PRO A O 1
ATOM 1291 N N . TYR A 1 164 ? -0.694 -8.856 -6.371 1.00 98.00 164 TYR A N 1
ATOM 1292 C CA . TYR A 1 164 ? -0.038 -7.548 -6.256 1.00 98.00 164 TYR A CA 1
ATOM 1293 C C . TYR A 1 164 ? -0.953 -6.388 -6.660 1.00 98.00 164 TYR A C 1
ATOM 1295 O O . TYR A 1 164 ? -0.604 -5.233 -6.416 1.00 98.00 164 TYR A O 1
ATOM 1303 N N . VAL A 1 165 ? -2.107 -6.672 -7.277 1.00 97.69 165 VAL A N 1
ATOM 1304 C CA . VAL A 1 165 ? -3.132 -5.657 -7.522 1.00 97.69 165 VAL A CA 1
ATOM 1305 C C . VAL A 1 165 ? -3.782 -5.327 -6.177 1.00 97.69 165 VAL A C 1
ATOM 1307 O O . VAL A 1 165 ? -4.383 -6.214 -5.568 1.00 97.69 165 VAL A O 1
ATOM 1310 N N . PRO A 1 166 ? -3.654 -4.085 -5.681 1.00 97.06 166 PRO A N 1
ATOM 1311 C CA . PRO A 1 166 ? -4.252 -3.708 -4.413 1.00 97.06 166 PRO A CA 1
ATOM 1312 C C . PRO A 1 166 ? -5.778 -3.780 -4.481 1.00 97.06 166 PRO A C 1
ATOM 1314 O O . PRO A 1 166 ? -6.398 -3.450 -5.493 1.00 97.06 166 PRO A O 1
ATOM 1317 N N . VAL A 1 167 ? -6.377 -4.162 -3.362 1.00 96.44 167 VAL A N 1
ATOM 1318 C CA . VAL A 1 167 ? -7.816 -4.063 -3.116 1.00 96.44 167 VAL A CA 1
ATOM 1319 C C . VAL A 1 167 ? -8.003 -3.142 -1.924 1.00 96.44 167 VAL A C 1
ATOM 1321 O O . VAL A 1 167 ? -7.188 -3.154 -1.001 1.00 96.44 167 VAL A O 1
ATOM 1324 N N . ALA A 1 168 ? -9.066 -2.344 -1.925 1.00 96.56 168 ALA A N 1
ATOM 1325 C CA . ALA A 1 168 ? -9.382 -1.486 -0.798 1.00 96.56 168 ALA A CA 1
ATOM 1326 C C . ALA A 1 168 ? -10.854 -1.561 -0.404 1.00 96.56 168 ALA A C 1
ATOM 1328 O O . ALA A 1 168 ? -11.696 -1.944 -1.211 1.00 96.56 168 ALA A O 1
ATOM 1329 N N . ARG A 1 169 ? -11.156 -1.222 0.849 1.00 96.12 169 ARG A N 1
ATOM 1330 C CA . ARG A 1 169 ? -12.512 -1.167 1.402 1.00 96.12 169 ARG A CA 1
ATOM 1331 C C . ARG A 1 169 ? -12.617 -0.041 2.417 1.00 96.12 169 ARG A C 1
ATOM 1333 O O . ARG A 1 169 ? -11.740 0.102 3.270 1.00 96.12 169 ARG A O 1
ATOM 1340 N N . HIS A 1 170 ? -13.717 0.701 2.384 1.00 95.75 170 HIS A N 1
ATOM 1341 C CA . HIS A 1 170 ? -14.130 1.490 3.543 1.00 95.75 170 HIS A CA 1
ATOM 1342 C C . HIS A 1 170 ? -14.833 0.594 4.566 1.00 95.75 170 HIS A C 1
ATOM 1344 O O . HIS A 1 170 ? -15.663 -0.251 4.210 1.00 95.75 170 HIS A O 1
ATOM 1350 N N . VAL A 1 171 ? -14.491 0.782 5.839 1.00 95.25 171 VAL A N 1
ATOM 1351 C CA . VAL A 1 171 ? -15.066 0.079 6.995 1.00 95.25 171 VAL A CA 1
ATOM 1352 C C . VAL A 1 171 ? -15.237 1.052 8.166 1.00 95.25 171 VAL A C 1
ATOM 1354 O O . VAL A 1 171 ? -14.716 2.172 8.155 1.00 95.25 171 VAL A O 1
ATOM 1357 N N . SER A 1 172 ? -15.989 0.640 9.187 1.00 95.94 172 SER A N 1
ATOM 1358 C CA . SER A 1 172 ? -16.016 1.368 10.466 1.00 95.94 172 SER A C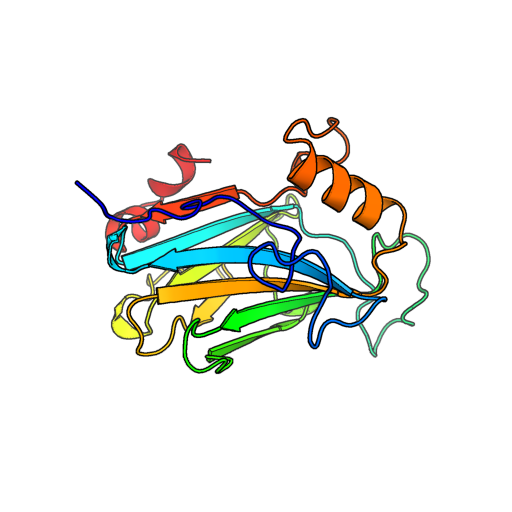A 1
ATOM 1359 C C . SER A 1 172 ? -14.788 1.040 11.320 1.00 95.94 172 SER A C 1
ATOM 1361 O O . SER A 1 172 ? -14.196 -0.033 11.167 1.00 95.94 172 SER A O 1
ATOM 1363 N N . LYS A 1 173 ? -14.440 1.912 12.276 1.00 97.12 173 LYS A N 1
ATOM 1364 C CA . LYS A 1 173 ? -13.367 1.630 13.246 1.00 97.12 173 LYS A CA 1
ATOM 1365 C C . LYS A 1 173 ? -13.604 0.316 13.994 1.00 97.12 173 LYS A C 1
ATOM 1367 O O . LYS A 1 173 ? -12.701 -0.508 14.096 1.00 97.12 173 LYS A O 1
ATOM 1372 N N . ASN A 1 174 ? -14.838 0.089 14.445 1.00 97.38 174 ASN A N 1
ATOM 1373 C CA . ASN A 1 174 ? -15.208 -1.122 15.179 1.00 97.38 174 ASN A CA 1
ATOM 1374 C C . ASN A 1 174 ? -15.092 -2.395 14.327 1.00 97.38 174 ASN A C 1
ATOM 1376 O O . ASN A 1 174 ? -14.648 -3.417 14.835 1.00 97.38 174 ASN A O 1
ATOM 1380 N N . GLU A 1 175 ? -15.476 -2.337 13.049 1.00 97.19 175 GLU A N 1
ATOM 1381 C CA . GLU A 1 175 ? -15.346 -3.469 12.115 1.00 97.19 175 GLU A CA 1
ATOM 1382 C C . GLU A 1 175 ? -13.876 -3.833 11.867 1.00 97.19 175 GLU A C 1
ATOM 1384 O O . GLU A 1 175 ? -13.546 -5.009 11.705 1.00 97.19 175 GLU A O 1
ATOM 1389 N N . PHE A 1 176 ? -12.979 -2.839 11.874 1.00 98.00 176 PHE A N 1
ATOM 1390 C CA . PHE A 1 176 ? -11.545 -3.103 11.807 1.00 98.00 176 PHE A CA 1
ATOM 1391 C C . PHE A 1 176 ? -11.019 -3.744 13.102 1.00 98.00 176 PHE A C 1
ATOM 1393 O O . PHE A 1 176 ? -10.323 -4.759 13.062 1.00 98.00 176 PHE A O 1
ATOM 1400 N N . GLU A 1 177 ? -11.382 -3.181 14.258 1.00 98.12 177 GLU A N 1
ATOM 1401 C CA . GLU A 1 177 ? -10.932 -3.668 15.571 1.00 98.12 177 GLU A CA 1
ATOM 1402 C C . GLU A 1 177 ? -11.450 -5.080 15.896 1.00 98.12 177 GLU A C 1
ATOM 1404 O O . GLU A 1 177 ? -10.765 -5.828 16.593 1.00 98.12 177 GLU A O 1
ATOM 1409 N N . SER A 1 178 ? -12.623 -5.477 15.387 1.00 97.75 178 SER A N 1
ATOM 1410 C CA . SER A 1 178 ? -13.171 -6.830 15.577 1.00 97.75 178 SER A CA 1
ATOM 1411 C C . SER A 1 178 ? -12.600 -7.883 14.621 1.00 97.75 178 SER A C 1
ATOM 1413 O O . SER A 1 178 ? -12.835 -9.073 14.832 1.00 97.75 178 SER A O 1
ATOM 1415 N N . GLY A 1 179 ? -11.888 -7.468 13.566 1.00 96.94 179 GLY A N 1
ATOM 1416 C CA . GLY A 1 179 ? -11.421 -8.354 12.493 1.00 96.94 179 GLY A CA 1
ATOM 1417 C C . GLY A 1 179 ? -12.484 -8.699 11.440 1.00 96.94 179 GLY A C 1
ATOM 1418 O O . GLY A 1 179 ? -12.200 -9.421 10.488 1.00 96.94 179 GLY A O 1
ATOM 1419 N N . ASP A 1 180 ? -13.712 -8.182 11.552 1.00 97.00 180 ASP A N 1
ATOM 1420 C CA . ASP A 1 180 ? -14.783 -8.491 10.593 1.00 97.00 180 ASP A CA 1
ATOM 1421 C C . ASP A 1 180 ? -14.496 -7.973 9.176 1.00 97.00 180 ASP A C 1
ATOM 1423 O O . ASP A 1 180 ? -14.991 -8.548 8.201 1.00 97.00 180 ASP A O 1
ATOM 1427 N N . TRP A 1 181 ? -13.665 -6.934 9.064 1.00 95.56 181 TRP A N 1
ATOM 1428 C CA . TRP A 1 181 ? -13.224 -6.350 7.798 1.00 95.56 181 TRP A CA 1
ATOM 1429 C C . TRP A 1 181 ? -12.580 -7.368 6.847 1.00 95.56 181 TRP A C 1
ATOM 1431 O O . TRP A 1 181 ? -12.714 -7.225 5.631 1.00 95.56 181 TRP A O 1
ATOM 1441 N N . GLU A 1 182 ? -11.920 -8.408 7.369 1.00 95.06 182 GLU A N 1
ATOM 1442 C CA . GLU A 1 182 ? -11.210 -9.408 6.560 1.00 95.06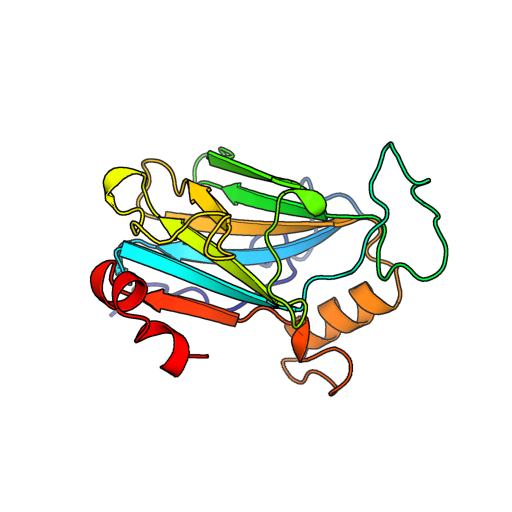 182 GLU A CA 1
ATOM 1443 C C . GLU A 1 182 ? -12.149 -10.144 5.601 1.00 95.06 182 GLU A C 1
ATOM 1445 O O . GLU A 1 182 ? -11.761 -10.485 4.490 1.00 95.06 182 GLU A O 1
ATOM 1450 N N . LYS A 1 183 ? -13.426 -10.307 5.971 1.00 94.50 183 LYS A N 1
ATOM 1451 C CA . LYS A 1 183 ? -14.451 -10.979 5.150 1.00 94.50 183 LYS A CA 1
ATOM 1452 C C . LYS A 1 183 ? -14.795 -10.214 3.864 1.00 94.50 183 LYS A C 1
ATOM 1454 O O . LYS A 1 183 ? -15.557 -10.721 3.041 1.00 94.50 183 LYS A O 1
ATOM 1459 N N . ARG A 1 184 ? -14.310 -8.975 3.716 1.00 90.12 184 ARG A N 1
ATOM 1460 C CA . ARG A 1 184 ? -14.542 -8.104 2.551 1.00 90.12 184 ARG A CA 1
ATOM 1461 C C . ARG A 1 184 ? -13.442 -8.195 1.483 1.00 90.12 184 ARG A C 1
ATOM 1463 O O . ARG A 1 184 ? -13.580 -7.530 0.443 1.00 90.12 184 ARG A O 1
ATOM 1470 N N . PHE A 1 185 ? -12.384 -8.960 1.752 1.00 90.50 185 PHE A N 1
ATOM 1471 C CA . PHE A 1 185 ? -11.214 -9.180 0.899 1.00 90.50 185 PHE A CA 1
ATOM 1472 C C . PHE A 1 185 ? -11.146 -10.640 0.446 1.00 90.50 185 PHE A C 1
ATOM 1474 O O . PHE A 1 185 ? -10.693 -10.848 -0.700 1.00 90.50 185 PHE A O 1
#

Foldseek 3Di:
DPPPPDAAQAKDQQPDPPDPDDDPDDPFWGKIKHKDFCVQEQKKKKKFAAFFEAPPPVGDLPDPPGQASWKKKFKADPPPRDTQWMDIRVLFFADPVRMGIEMEHAPVQDAPCQDNVNRHPYDYNDDDRMIMIMMITGGCVRPLNVLQNCCSVVVPHDPVNVRHNMGMHHDYSVCVNVVVCVVVD